Protein AF-A0A857JJD9-F1 (afdb_monomer_lite)

Sequence (211 aa):
MKMIIWVKYVCIFSVVCMSHFAHGALITRNDFSLDTSTNIITGNGLNWTRWDTLAGVSINQALTSYSEAGWRLASSDEMIGMYSHFISGIDWHSAQDENSEVSDFISVDDYQNLVAIFGVSQNAFGGISNIMFGNDLDNDGAYRSAGAYYTDSEPAAGIYSDNSRHSADFSASDFSVQLVRAINVSEPKLFLLVMCVLLFLGMSKCKSTRL

Organism: NCBI:txid197222

Secondary structure (DSSP, 8-state):
-HHHHHHHHHHHHHHHHTS----PPEEEETTEEEETTTTEEEETTEEEE-GGGSTT--HHHHHHHHGGGT-EEPPHHHHHHHHHHHSTTS-GGGG-STT--EEEE--HHHHHHHHHHH--SB-STT-EEEEEE---SSSSS-EEEEEEEE-SSSEEEEEEEEETT--TT---TTEEE-EEEE---PPP-HHHHHHHHHHHHHHHTSS----

Radius of gyration: 24.41 Å; chains: 1; bounding box: 82×40×47 Å

Foldseek 3Di:
DVVVVVVVVVVVVVVVVVPDPPPFDWDDDLQWIAGNSVQWIDGPQWIKHAFQVFFQHFLVRVCVVCVVVFKHFDALVRVLVLCCSLFPDFPSVQQNDQQGKDKDFGAPRSLCRSCVNRNALDPPQVGKHKEWGHDPPVPLQWTWIWIWHDDPPTIMIMTGHTDNQRGSRDGDSRYGYMMIGGDPDPDDPVVVVVVVVVVVVVVVVPPDDDD

pLDDT: mean 86.44, std 16.12, range [40.56, 98.69]

Structure (mmCIF, N/CA/C/O backbone):
data_AF-A0A857JJD9-F1
#
_entry.id   AF-A0A857JJD9-F1
#
loop_
_atom_site.group_PDB
_atom_site.id
_atom_site.type_symbol
_atom_site.label_atom_id
_atom_site.label_alt_id
_atom_site.label_comp_id
_atom_site.label_asym_id
_atom_site.label_entity_id
_atom_site.label_seq_id
_atom_site.pdbx_PDB_ins_code
_atom_site.Cartn_x
_atom_site.Cartn_y
_atom_site.Cartn_z
_atom_site.occupancy
_atom_site.B_iso_or_equiv
_atom_site.auth_seq_id
_atom_site.auth_comp_id
_atom_site.auth_asym_id
_atom_site.auth_atom_id
_atom_site.pdbx_PDB_model_num
ATOM 1 N N . MET A 1 1 ? -56.999 4.812 24.483 1.00 52.19 1 MET A N 1
ATOM 2 C CA . MET A 1 1 ? -55.616 5.019 24.982 1.00 52.19 1 MET A CA 1
ATOM 3 C C . MET A 1 1 ? -54.590 3.995 24.474 1.00 52.19 1 MET A C 1
ATOM 5 O O . MET A 1 1 ? -53.490 4.407 24.146 1.00 52.19 1 MET A O 1
ATOM 9 N N . LYS A 1 2 ? -54.920 2.697 24.324 1.00 53.22 2 LYS A N 1
ATOM 10 C CA . LYS A 1 2 ? -53.981 1.666 23.813 1.00 53.22 2 LYS A CA 1
ATOM 11 C C . LYS A 1 2 ? -53.538 1.854 22.346 1.00 53.22 2 LYS A C 1
ATOM 13 O O . LYS A 1 2 ? -52.411 1.522 22.013 1.00 53.22 2 LYS A O 1
ATOM 18 N N . MET A 1 3 ? -54.382 2.431 21.488 1.00 50.41 3 MET A N 1
ATOM 19 C CA . MET A 1 3 ? -54.120 2.549 20.041 1.00 50.41 3 MET A CA 1
ATOM 20 C C . MET A 1 3 ? -53.022 3.573 19.681 1.00 50.41 3 MET A C 1
ATOM 22 O O . MET A 1 3 ? -52.233 3.337 18.776 1.00 50.41 3 MET A O 1
ATOM 26 N N . ILE A 1 4 ? -52.908 4.675 20.434 1.00 54.56 4 ILE A N 1
ATOM 27 C CA . ILE A 1 4 ? -51.899 5.734 20.210 1.00 54.56 4 ILE A CA 1
ATOM 28 C C . ILE A 1 4 ? -50.477 5.241 20.528 1.00 54.56 4 ILE A C 1
ATOM 30 O O . ILE A 1 4 ? -49.507 5.656 19.898 1.00 54.56 4 ILE A O 1
ATOM 34 N N . ILE A 1 5 ? -50.358 4.318 21.483 1.00 56.00 5 ILE A N 1
ATOM 35 C CA . ILE A 1 5 ? -49.082 3.717 21.883 1.00 56.00 5 ILE A CA 1
ATOM 36 C C . ILE A 1 5 ? -48.559 2.784 20.777 1.00 56.00 5 ILE A C 1
ATOM 38 O O . ILE A 1 5 ? -47.378 2.832 20.451 1.00 56.00 5 ILE A O 1
ATOM 42 N N . TRP A 1 6 ? -49.439 2.013 20.128 1.00 54.62 6 TRP A N 1
ATOM 43 C CA . TRP A 1 6 ? -49.074 1.137 19.006 1.00 54.62 6 TRP A CA 1
ATOM 44 C C . TRP A 1 6 ? -48.580 1.910 17.777 1.00 54.62 6 TRP A C 1
ATOM 46 O O . TRP A 1 6 ? -47.582 1.524 17.177 1.00 54.62 6 TRP A O 1
ATOM 56 N N . VAL A 1 7 ? -49.212 3.041 17.447 1.00 65.81 7 VAL A N 1
ATOM 57 C CA . VAL A 1 7 ? -48.789 3.892 16.320 1.00 65.81 7 VAL A CA 1
ATOM 58 C C . VAL A 1 7 ? -47.391 4.479 16.552 1.00 65.81 7 VAL A C 1
ATOM 60 O O . VAL A 1 7 ? -46.581 4.500 15.630 1.00 65.81 7 VAL A O 1
ATOM 63 N N . LYS A 1 8 ? -47.051 4.875 17.790 1.00 57.00 8 LYS A N 1
ATOM 64 C CA . LYS A 1 8 ? -45.695 5.350 18.127 1.00 57.00 8 LYS A CA 1
ATOM 65 C C . LYS A 1 8 ? -44.624 4.280 17.904 1.00 57.00 8 LYS A C 1
ATOM 67 O O . LYS A 1 8 ? -43.585 4.592 17.329 1.00 57.00 8 LYS A O 1
ATOM 72 N N . TYR A 1 9 ? -44.868 3.036 18.319 1.00 65.06 9 TYR A N 1
ATOM 73 C CA . TYR A 1 9 ? -43.897 1.953 18.131 1.00 65.06 9 TYR A CA 1
ATOM 74 C C . TYR A 1 9 ? -43.738 1.550 16.662 1.00 65.06 9 TYR A C 1
ATOM 76 O O . TYR A 1 9 ? -42.615 1.308 16.231 1.00 65.06 9 TYR A O 1
ATOM 84 N N . VAL A 1 10 ? -44.821 1.558 15.877 1.00 69.75 10 VAL A N 1
ATOM 85 C CA . VAL A 1 10 ? -44.764 1.293 14.428 1.00 69.75 10 VAL A CA 1
ATOM 86 C C . VAL A 1 10 ? -43.978 2.383 13.692 1.00 69.75 10 VAL A C 1
ATOM 88 O O . VAL A 1 10 ? -43.143 2.060 12.852 1.00 69.75 10 VAL A O 1
ATOM 91 N N . CYS A 1 11 ? -44.165 3.661 14.040 1.00 63.78 11 CYS A N 1
ATOM 92 C CA . CYS A 1 11 ? -43.400 4.752 13.431 1.00 63.78 11 CYS A CA 1
ATOM 93 C C . CYS A 1 11 ? -41.911 4.716 13.813 1.00 63.78 11 CYS A C 1
ATOM 95 O O . CYS A 1 11 ? -41.062 4.929 12.954 1.00 63.78 11 CYS A O 1
ATOM 97 N N . ILE A 1 12 ? -41.570 4.405 15.071 1.00 63.53 12 ILE A N 1
ATOM 98 C CA . ILE A 1 12 ? -40.166 4.265 15.501 1.00 63.53 12 ILE A CA 1
ATOM 99 C C . ILE A 1 12 ? -39.504 3.069 14.800 1.00 63.53 12 ILE A C 1
ATOM 101 O O . ILE A 1 12 ? -38.389 3.196 14.305 1.00 63.53 12 ILE A O 1
ATOM 105 N N . PHE A 1 13 ? -40.205 1.936 14.688 1.00 62.62 13 PHE A N 1
ATOM 106 C CA . PHE A 1 13 ? -39.719 0.761 13.960 1.00 62.62 13 PHE A CA 1
ATOM 107 C C . PHE A 1 13 ? -39.514 1.063 12.467 1.00 62.62 13 PHE A C 1
ATOM 109 O O . PHE A 1 13 ? -38.474 0.733 11.909 1.00 62.62 13 PHE A O 1
ATOM 116 N N . SER A 1 14 ? -40.450 1.783 11.841 1.00 60.19 14 SER A N 1
ATOM 117 C CA . SER A 1 14 ? -40.344 2.234 10.448 1.00 60.19 14 SER A CA 1
ATOM 118 C C . SER A 1 14 ? -39.122 3.121 10.204 1.00 60.19 14 SER A C 1
ATOM 120 O O . SER A 1 14 ? -38.444 2.934 9.201 1.00 60.19 14 SER A O 1
ATOM 122 N N . VAL A 1 15 ? -38.822 4.073 11.093 1.00 59.81 15 VAL A N 1
ATOM 123 C CA . VAL A 1 15 ? -37.671 4.981 10.929 1.00 59.81 15 VAL A CA 1
ATOM 124 C C . VAL A 1 15 ? -36.341 4.238 11.109 1.00 59.81 15 VAL A C 1
ATOM 126 O O . VAL A 1 15 ? -35.392 4.512 10.381 1.00 59.81 15 VAL A O 1
ATOM 129 N N . VAL A 1 16 ? -36.284 3.250 12.009 1.00 59.12 16 VAL A N 1
ATOM 130 C CA . VAL A 1 16 ? -35.101 2.387 12.194 1.00 59.12 16 VAL A CA 1
ATOM 131 C C . VAL A 1 16 ? -34.894 1.432 11.008 1.00 59.12 16 VAL A C 1
ATOM 133 O O . VAL A 1 16 ? -33.760 1.090 10.695 1.00 59.12 16 VAL A O 1
ATOM 136 N N . CYS A 1 17 ? -35.956 1.028 10.303 1.00 56.31 17 CYS A N 1
ATOM 137 C CA . CYS A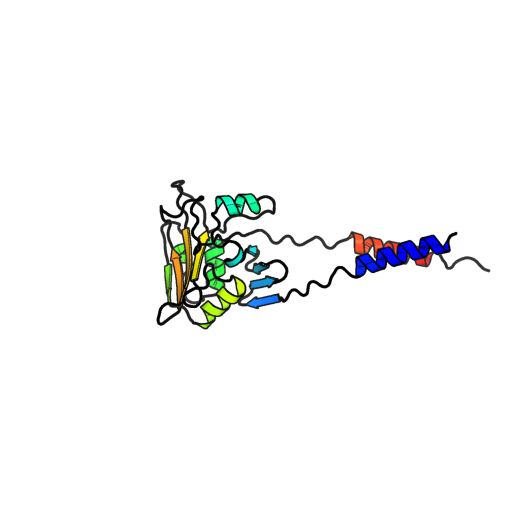 1 17 ? -35.841 0.173 9.117 1.00 56.31 17 CYS A CA 1
ATOM 138 C C . CYS A 1 17 ? -35.407 0.917 7.841 1.00 56.31 17 CYS A C 1
ATOM 140 O O . CYS A 1 17 ? -34.931 0.273 6.910 1.00 56.31 17 CYS A O 1
ATOM 142 N N . MET A 1 18 ? -35.563 2.245 7.765 1.00 53.12 18 MET A N 1
ATOM 143 C CA . MET A 1 18 ? -35.245 3.020 6.553 1.00 53.12 18 MET A CA 1
ATOM 144 C C . MET A 1 18 ? -33.805 3.559 6.499 1.00 53.12 18 MET A C 1
ATOM 146 O O . MET A 1 18 ? -33.427 4.176 5.507 1.00 53.12 18 MET A O 1
ATOM 150 N N . SER A 1 19 ? -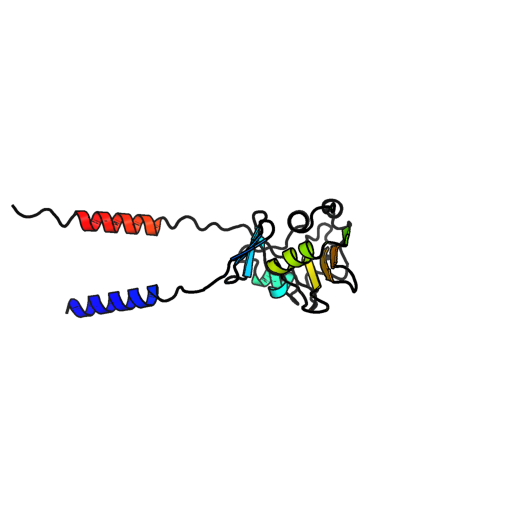32.978 3.324 7.520 1.00 50.09 19 SER A N 1
ATOM 151 C CA . SER A 1 19 ? -31.631 3.904 7.637 1.00 50.09 19 SER A CA 1
ATOM 152 C C . SER A 1 19 ? -30.494 3.083 6.999 1.00 50.09 19 SER A C 1
ATOM 154 O O . SER A 1 19 ? -29.325 3.386 7.241 1.00 50.09 19 SER A O 1
ATOM 156 N N . HIS A 1 20 ? -30.774 2.064 6.175 1.00 50.03 20 HIS A N 1
ATOM 157 C CA . HIS A 1 20 ? -29.750 1.109 5.707 1.00 50.03 20 HIS A CA 1
ATOM 158 C C . HIS A 1 20 ? -29.724 0.858 4.191 1.00 50.03 20 HIS A C 1
ATOM 160 O O . HIS A 1 20 ? -29.732 -0.286 3.750 1.00 50.03 20 HIS A O 1
ATOM 166 N N . PHE A 1 21 ? -29.613 1.912 3.380 1.00 48.75 21 PHE A N 1
ATOM 167 C CA . PHE A 1 21 ? -29.220 1.762 1.971 1.00 48.75 21 PHE A CA 1
ATOM 168 C C . PHE A 1 21 ? -27.918 2.514 1.670 1.00 48.75 21 PHE A C 1
ATOM 170 O O . PHE A 1 21 ? -27.875 3.402 0.820 1.00 48.75 21 PHE A O 1
ATOM 177 N N . ALA A 1 22 ? -26.839 2.153 2.369 1.00 56.91 22 ALA A N 1
ATOM 178 C CA . ALA A 1 22 ? -25.498 2.411 1.855 1.00 56.91 22 ALA A CA 1
ATOM 179 C C . ALA A 1 22 ? -25.250 1.412 0.715 1.00 56.91 22 ALA A C 1
ATOM 181 O O . ALA A 1 22 ? -25.101 0.215 0.954 1.00 56.91 22 ALA A O 1
ATOM 182 N N . HIS A 1 23 ? -25.275 1.886 -0.530 1.00 60.88 23 HIS A N 1
ATOM 183 C CA . HIS A 1 23 ? -24.930 1.069 -1.692 1.00 60.88 23 HIS A CA 1
ATOM 184 C C . HIS A 1 23 ? -23.402 1.034 -1.818 1.00 60.88 23 HIS A C 1
ATOM 186 O O . HIS A 1 23 ? -22.817 1.799 -2.580 1.00 60.88 23 HIS A O 1
ATOM 192 N N . GLY A 1 24 ? -22.752 0.192 -1.014 1.00 65.88 24 GLY A N 1
ATOM 193 C CA . GLY A 1 24 ? -21.352 -0.170 -1.222 1.00 65.88 24 GLY A CA 1
ATOM 194 C C . GLY A 1 24 ? -21.247 -1.141 -2.392 1.00 65.88 24 GLY A C 1
ATOM 195 O O . GLY A 1 24 ? -21.957 -2.147 -2.421 1.00 65.88 24 GLY A O 1
ATOM 196 N N . ALA A 1 25 ? -20.392 -0.838 -3.365 1.00 85.00 25 ALA A N 1
ATOM 197 C CA . ALA A 1 25 ? -19.982 -1.815 -4.356 1.00 85.00 25 ALA A CA 1
ATOM 198 C C . ALA A 1 25 ? -18.806 -2.610 -3.784 1.00 85.00 25 ALA A C 1
ATOM 200 O O . ALA A 1 25 ? -17.943 -2.066 -3.096 1.00 85.00 25 ALA A O 1
ATOM 201 N N . LEU A 1 26 ? -18.782 -3.904 -4.081 1.00 92.56 26 LEU A N 1
ATOM 202 C CA . LEU A 1 26 ? -17.640 -4.752 -3.791 1.00 92.56 26 LEU A CA 1
ATOM 203 C C . LEU A 1 26 ? -16.795 -4.849 -5.065 1.00 92.56 26 LEU A C 1
ATOM 205 O O . LEU A 1 26 ? -17.290 -5.313 -6.094 1.00 92.56 26 LEU A O 1
ATOM 209 N N . ILE A 1 27 ? -15.548 -4.386 -5.016 1.00 94.50 27 ILE A N 1
ATOM 210 C CA . ILE A 1 27 ? -14.595 -4.527 -6.126 1.00 94.50 27 ILE A CA 1
ATOM 211 C C . ILE A 1 27 ? -13.628 -5.645 -5.761 1.00 94.50 27 ILE A C 1
ATOM 213 O O . ILE A 1 27 ? -12.933 -5.535 -4.759 1.00 94.50 27 ILE A O 1
ATOM 217 N N . THR A 1 28 ? -13.562 -6.702 -6.570 1.00 96.31 28 THR A N 1
ATOM 218 C CA . THR A 1 28 ? -12.711 -7.871 -6.296 1.00 96.31 28 THR A CA 1
ATOM 219 C C . THR A 1 28 ? -11.674 -8.072 -7.399 1.00 96.31 28 THR A C 1
ATOM 221 O O . THR A 1 28 ? -12.029 -8.071 -8.582 1.00 96.31 28 THR A O 1
ATOM 224 N N . ARG A 1 29 ? -10.405 -8.257 -7.019 1.00 96.19 29 ARG A N 1
ATOM 225 C CA . ARG A 1 29 ? -9.266 -8.600 -7.890 1.00 96.19 29 ARG A CA 1
ATOM 226 C C . ARG A 1 29 ? -8.274 -9.450 -7.099 1.00 96.19 29 ARG A C 1
ATOM 228 O O . ARG A 1 29 ? -7.991 -9.115 -5.957 1.00 96.19 29 ARG A O 1
ATOM 235 N N . ASN A 1 30 ? -7.755 -10.514 -7.708 1.00 94.56 30 ASN A N 1
ATOM 236 C CA . ASN A 1 30 ? -6.640 -11.317 -7.185 1.00 94.56 30 ASN A CA 1
ATOM 237 C C . ASN A 1 30 ? -6.797 -11.736 -5.703 1.00 94.56 30 ASN A C 1
ATOM 239 O O . ASN A 1 30 ? -5.852 -11.648 -4.929 1.00 94.56 30 ASN A O 1
ATOM 243 N N . ASP A 1 31 ? -8.003 -12.165 -5.310 1.00 94.12 31 ASP A N 1
ATOM 244 C CA . ASP A 1 31 ? -8.394 -12.547 -3.934 1.00 94.12 31 ASP A CA 1
ATOM 245 C C . ASP A 1 31 ? -8.428 -11.413 -2.894 1.00 94.12 31 ASP A C 1
ATOM 247 O O . ASP A 1 31 ? -8.645 -11.647 -1.702 1.00 94.12 31 ASP A O 1
ATOM 251 N N . PHE A 1 32 ? -8.304 -10.169 -3.347 1.00 97.81 32 PHE A N 1
ATOM 252 C CA . PHE A 1 32 ? -8.579 -8.977 -2.562 1.00 97.81 32 PHE A CA 1
ATOM 253 C C . PHE A 1 32 ? -9.920 -8.377 -2.958 1.00 97.81 32 PHE A C 1
ATOM 255 O O . PHE A 1 32 ? -10.338 -8.397 -4.118 1.00 97.81 32 PHE A O 1
ATOM 262 N N . SER A 1 33 ? -10.596 -7.810 -1.969 1.00 97.44 33 SER A N 1
ATOM 263 C CA . SER A 1 33 ? -11.920 -7.243 -2.121 1.00 97.44 33 SER A CA 1
ATOM 264 C C . SER A 1 33 ? -12.023 -5.912 -1.397 1.00 97.44 33 SER A C 1
ATOM 266 O O . SER A 1 33 ? -11.922 -5.859 -0.176 1.00 97.44 33 SER A O 1
ATOM 268 N N . LEU A 1 34 ? -12.268 -4.844 -2.142 1.00 97.50 34 LEU A N 1
ATOM 269 C CA . LEU A 1 34 ? -12.543 -3.518 -1.615 1.00 97.50 34 LEU A CA 1
ATOM 270 C C . LEU A 1 34 ? -14.046 -3.340 -1.382 1.00 97.50 34 LEU A C 1
ATOM 272 O O . LEU A 1 34 ? -14.844 -3.465 -2.312 1.00 97.50 34 LEU A O 1
ATOM 276 N N . ASP A 1 35 ? -14.411 -2.971 -0.159 1.00 96.06 35 ASP A N 1
ATOM 277 C CA . ASP A 1 35 ? -15.721 -2.417 0.165 1.00 96.06 35 ASP A CA 1
ATOM 278 C C . ASP A 1 35 ? -15.689 -0.890 0.000 1.00 96.06 35 ASP A C 1
ATOM 280 O O . ASP A 1 35 ? -15.107 -0.167 0.814 1.00 96.06 35 ASP A O 1
ATOM 284 N N . THR A 1 36 ? -16.338 -0.375 -1.049 1.00 93.81 36 THR A N 1
ATOM 285 C CA . THR A 1 36 ? -16.336 1.067 -1.347 1.00 93.81 36 THR A CA 1
ATOM 286 C C . THR A 1 36 ? -17.149 1.901 -0.356 1.00 93.81 36 THR A C 1
ATOM 288 O O . THR A 1 36 ? -17.107 3.126 -0.425 1.00 93.81 36 THR A O 1
ATOM 291 N N . SER A 1 37 ? -17.923 1.281 0.542 1.00 91.31 37 SER A N 1
ATOM 292 C CA . SER A 1 37 ? -18.640 2.007 1.595 1.00 91.31 37 SER A CA 1
ATOM 293 C C . SER A 1 37 ? -17.759 2.304 2.807 1.00 91.31 37 SER A C 1
ATOM 295 O O . SER A 1 37 ? -17.964 3.316 3.477 1.00 91.31 37 SER A O 1
ATOM 297 N N . THR A 1 38 ? -16.766 1.452 3.071 1.00 92.62 38 THR A N 1
ATOM 298 C CA . THR A 1 38 ? -15.861 1.575 4.222 1.00 92.62 38 THR A CA 1
ATOM 299 C C . THR A 1 38 ? -14.432 1.948 3.833 1.00 92.62 38 THR A C 1
ATOM 301 O O . THR A 1 38 ? -13.665 2.351 4.703 1.00 92.62 38 THR A O 1
ATOM 304 N N . ASN A 1 39 ? -14.074 1.843 2.548 1.00 95.31 39 ASN A N 1
ATOM 305 C CA . ASN A 1 39 ? -12.701 1.942 2.041 1.00 95.31 39 ASN A CA 1
ATOM 306 C C . ASN A 1 39 ? -11.740 0.927 2.677 1.00 95.31 39 ASN A C 1
ATOM 308 O O . ASN A 1 39 ? -10.533 1.160 2.747 1.00 95.31 39 ASN A O 1
ATOM 312 N N . ILE A 1 40 ? -12.279 -0.206 3.132 1.00 96.56 40 ILE A N 1
ATOM 313 C CA . ILE A 1 40 ? -11.501 -1.305 3.690 1.00 96.56 40 ILE A CA 1
ATOM 314 C C . ILE A 1 40 ? -11.352 -2.377 2.623 1.00 96.56 40 ILE A C 1
ATOM 316 O O . ILE A 1 40 ? -12.326 -2.815 2.008 1.00 96.56 40 ILE A O 1
ATOM 320 N N . ILE A 1 41 ? -10.115 -2.812 2.430 1.00 98.25 41 ILE A N 1
ATOM 321 C CA . ILE A 1 41 ? -9.787 -3.931 1.559 1.00 98.25 41 ILE A CA 1
ATOM 322 C C . ILE A 1 41 ? -9.658 -5.173 2.436 1.00 98.25 41 ILE A C 1
ATOM 324 O O . ILE A 1 41 ? -8.960 -5.144 3.442 1.00 98.25 41 ILE A O 1
ATOM 328 N N . THR A 1 42 ? -10.308 -6.269 2.071 1.00 97.88 42 THR A N 1
ATOM 329 C CA . THR A 1 42 ? -10.126 -7.585 2.693 1.00 97.88 42 THR A CA 1
ATOM 330 C C . THR A 1 42 ? -9.364 -8.481 1.727 1.00 97.88 42 THR A C 1
ATOM 332 O O . THR A 1 42 ? -9.795 -8.644 0.589 1.00 97.88 42 THR A O 1
ATOM 335 N N . GLY A 1 43 ? -8.256 -9.074 2.161 1.00 97.00 43 GLY A N 1
ATOM 336 C CA . GLY A 1 43 ? -7.460 -9.986 1.339 1.00 97.00 43 GLY A CA 1
ATOM 337 C C . GLY A 1 43 ? -6.231 -10.483 2.089 1.00 97.00 43 GLY A C 1
ATOM 338 O O . GLY A 1 43 ? -5.821 -9.874 3.079 1.00 97.00 43 GLY A O 1
ATOM 339 N N . ASN A 1 44 ? -5.682 -11.623 1.665 1.00 96.00 44 ASN A N 1
ATOM 340 C CA . ASN A 1 44 ? -4.524 -12.260 2.305 1.00 96.00 44 ASN A CA 1
ATOM 341 C C . ASN A 1 44 ? -4.660 -12.388 3.847 1.00 96.00 44 ASN A C 1
ATOM 343 O O . ASN A 1 44 ? -3.740 -12.105 4.607 1.00 96.00 44 ASN A O 1
ATOM 347 N N . GLY A 1 45 ? -5.864 -12.732 4.325 1.00 96.12 45 GLY A N 1
ATOM 348 C CA . GLY A 1 45 ? -6.158 -12.919 5.755 1.00 96.12 45 GLY A CA 1
ATOM 349 C C . GLY A 1 45 ? -6.272 -11.642 6.603 1.00 96.12 45 GLY A C 1
ATOM 350 O O . GLY A 1 45 ? -6.483 -11.744 7.813 1.00 96.12 45 GLY A O 1
ATOM 351 N N . LEU A 1 46 ? -6.178 -10.452 6.002 1.00 98.19 46 LEU A N 1
ATOM 352 C CA . LEU A 1 46 ? -6.150 -9.165 6.705 1.00 98.19 46 LEU A CA 1
ATOM 353 C C . LEU A 1 46 ? -7.148 -8.160 6.122 1.00 98.19 46 LEU A C 1
ATOM 355 O O . LEU A 1 46 ? -7.631 -8.293 4.995 1.00 98.19 46 LEU A O 1
ATOM 359 N N . ASN A 1 47 ? -7.434 -7.127 6.913 1.00 98.38 47 ASN A N 1
ATOM 360 C CA . ASN A 1 47 ? -7.999 -5.875 6.428 1.00 98.38 47 ASN A CA 1
ATOM 361 C C . ASN A 1 47 ? -6.873 -4.875 6.165 1.00 98.38 47 ASN A C 1
ATOM 363 O O . ASN A 1 47 ? -5.983 -4.745 7.002 1.00 98.38 47 ASN A O 1
ATOM 367 N N . TRP A 1 48 ? -6.970 -4.124 5.073 1.00 98.62 48 TRP A N 1
ATOM 368 C CA . TRP A 1 48 ? -5.979 -3.152 4.623 1.00 98.62 48 TRP A CA 1
ATOM 369 C C . TRP A 1 48 ? -6.625 -1.785 4.410 1.00 98.62 48 TRP A C 1
ATOM 371 O O . TRP A 1 48 ? -7.789 -1.694 4.001 1.00 98.62 48 TRP A O 1
ATOM 381 N N . THR A 1 49 ? -5.870 -0.723 4.679 1.00 98.31 49 THR A N 1
ATOM 382 C CA . THR A 1 49 ? -6.234 0.635 4.260 1.00 98.31 49 THR A CA 1
ATOM 383 C C . THR A 1 49 ? -5.929 0.841 2.783 1.00 98.31 49 THR A C 1
ATOM 385 O O . THR A 1 49 ? -4.961 0.288 2.257 1.00 98.31 49 THR A O 1
ATOM 388 N N . ARG A 1 50 ? -6.729 1.683 2.127 1.00 97.25 50 ARG A N 1
ATOM 389 C CA . ARG A 1 50 ? -6.443 2.201 0.786 1.00 97.25 50 ARG A CA 1
ATOM 390 C C . ARG A 1 50 ? -5.361 3.284 0.817 1.00 97.25 50 ARG A C 1
ATOM 392 O O . ARG A 1 50 ? -5.375 4.142 1.701 1.00 97.25 50 ARG A O 1
ATOM 399 N N . TRP A 1 51 ? -4.484 3.311 -0.180 1.00 97.56 51 TRP A N 1
ATOM 400 C CA . TRP A 1 51 ? -3.364 4.251 -0.265 1.00 97.56 51 TRP A CA 1
ATOM 401 C C . TRP A 1 51 ? -3.809 5.698 -0.470 1.00 97.56 51 TRP A C 1
ATOM 403 O O . TRP A 1 51 ? -3.239 6.602 0.137 1.00 97.56 51 TRP A O 1
ATOM 413 N N . ASP A 1 52 ? -4.875 5.936 -1.232 1.00 95.81 52 ASP A N 1
ATOM 414 C CA . ASP A 1 52 ? -5.421 7.282 -1.437 1.00 95.81 52 ASP A CA 1
ATOM 415 C C . ASP A 1 52 ? -6.051 7.877 -0.166 1.00 95.81 52 ASP A C 1
ATOM 417 O O . ASP A 1 52 ? -6.156 9.094 -0.042 1.00 95.81 52 ASP A O 1
ATOM 421 N N . THR A 1 53 ? -6.431 7.046 0.811 1.00 96.00 53 THR A N 1
ATOM 422 C CA . THR A 1 53 ? -7.061 7.523 2.059 1.00 96.00 53 THR A CA 1
ATOM 423 C C . THR A 1 53 ? -6.069 8.037 3.101 1.00 96.00 53 THR A C 1
ATOM 425 O O . THR A 1 53 ? -6.466 8.777 4.000 1.00 96.00 53 THR A O 1
ATOM 428 N N . LEU A 1 54 ? -4.792 7.663 2.978 1.00 96.94 54 LEU A N 1
ATOM 429 C CA . LEU A 1 54 ? -3.705 8.058 3.882 1.00 96.94 54 LEU A CA 1
ATOM 430 C C . LEU A 1 54 ? -2.587 8.830 3.161 1.00 96.94 54 LEU A C 1
ATOM 432 O O . LEU A 1 54 ? -1.501 9.002 3.709 1.00 96.94 54 LEU A O 1
ATOM 436 N N . ALA A 1 55 ? -2.843 9.310 1.942 1.00 97.06 55 ALA A N 1
ATOM 437 C CA . ALA A 1 55 ? -1.894 10.143 1.215 1.00 97.06 55 ALA A CA 1
ATOM 438 C C . ALA A 1 55 ? -1.571 11.430 2.001 1.00 97.06 55 ALA A C 1
ATOM 440 O O . ALA A 1 55 ? -2.471 12.115 2.491 1.00 97.06 55 ALA A O 1
ATOM 441 N N . GLY A 1 56 ? -0.286 11.768 2.125 1.00 97.25 56 GLY A N 1
ATOM 442 C CA . GLY A 1 56 ? 0.182 12.932 2.879 1.00 97.25 56 GLY A CA 1
ATOM 443 C C . GLY A 1 56 ? 0.242 12.756 4.397 1.00 97.25 56 GLY A C 1
ATOM 444 O O . GLY A 1 56 ? 0.571 13.718 5.087 1.00 97.25 56 GLY A O 1
ATOM 445 N N . VAL A 1 57 ? -0.069 11.570 4.926 1.00 97.75 57 VAL A N 1
ATOM 446 C CA . VAL A 1 57 ? -0.089 11.289 6.370 1.00 97.75 57 VAL A CA 1
ATOM 447 C C . VAL A 1 57 ? 1.193 10.558 6.773 1.00 97.75 57 VAL A C 1
ATOM 449 O O . VAL A 1 57 ? 1.626 9.652 6.068 1.00 97.75 57 VAL A O 1
ATOM 452 N N . SER A 1 58 ? 1.798 10.927 7.907 1.00 98.31 58 SER A N 1
ATOM 453 C CA . SER A 1 58 ? 2.947 10.189 8.457 1.00 98.31 58 SER A CA 1
ATOM 454 C C . SER A 1 58 ? 2.530 8.900 9.172 1.00 98.31 58 SER A C 1
ATOM 456 O O . SER A 1 58 ? 1.370 8.736 9.562 1.00 98.31 58 SER A O 1
ATOM 458 N N . ILE A 1 59 ? 3.482 7.995 9.424 1.00 98.44 59 ILE A N 1
ATOM 459 C CA . ILE A 1 59 ? 3.235 6.765 10.196 1.00 98.44 59 ILE A CA 1
ATOM 460 C C . ILE A 1 59 ? 2.643 7.107 11.571 1.00 98.44 59 ILE A C 1
ATOM 462 O O . ILE A 1 59 ? 1.604 6.562 11.948 1.00 98.44 59 ILE A O 1
ATOM 466 N N . ASN A 1 60 ? 3.241 8.056 12.298 1.00 98.25 60 ASN A N 1
ATOM 467 C CA . ASN A 1 60 ? 2.770 8.452 13.627 1.00 98.25 60 ASN A CA 1
ATOM 468 C C . ASN A 1 60 ? 1.354 9.045 13.604 1.00 98.25 60 ASN A C 1
ATOM 470 O O . ASN A 1 60 ? 0.534 8.730 14.471 1.00 98.25 60 ASN A O 1
ATOM 474 N N . GLN A 1 61 ? 1.025 9.866 12.605 1.00 98.38 61 GLN A N 1
ATOM 475 C CA . GLN A 1 61 ? -0.322 10.429 12.453 1.00 98.38 61 GLN A CA 1
ATOM 476 C C . GLN A 1 61 ? -1.359 9.344 12.134 1.00 98.38 61 GLN A C 1
ATOM 478 O O . GLN A 1 61 ? -2.455 9.333 12.710 1.00 98.38 61 GLN A O 1
ATOM 483 N N . ALA A 1 62 ? -1.006 8.407 11.250 1.00 98.12 62 ALA A N 1
ATOM 484 C CA . ALA A 1 62 ? -1.862 7.289 10.886 1.00 98.12 62 ALA A CA 1
ATOM 485 C C . ALA A 1 62 ? -2.110 6.380 12.103 1.00 98.12 62 ALA A C 1
ATOM 487 O O . ALA A 1 62 ? -3.257 6.114 12.462 1.00 98.12 62 ALA A O 1
ATOM 488 N N . LEU A 1 63 ? -1.060 5.978 12.820 1.00 98.12 63 LEU A N 1
ATOM 489 C CA . LEU A 1 63 ? -1.190 5.134 14.008 1.00 98.12 63 LEU A CA 1
ATOM 490 C C . LEU A 1 63 ? -1.929 5.836 15.152 1.00 98.12 63 LEU A C 1
ATOM 492 O O . LEU A 1 63 ? -2.734 5.194 15.823 1.00 98.12 63 LEU A O 1
ATOM 496 N N . THR A 1 64 ? -1.760 7.149 15.328 1.00 98.19 64 THR A N 1
ATOM 497 C CA . THR A 1 64 ? -2.552 7.925 16.301 1.00 98.19 64 THR A CA 1
ATOM 498 C C . THR A 1 64 ? -4.054 7.816 16.026 1.00 98.19 64 THR A C 1
ATOM 500 O O . THR A 1 64 ? -4.848 7.729 16.957 1.00 98.19 64 THR A O 1
ATOM 503 N N . SER A 1 65 ? -4.455 7.782 14.753 1.00 97.25 65 SER A N 1
ATOM 504 C CA . SER A 1 65 ? -5.872 7.773 14.367 1.00 97.25 65 SER A CA 1
ATOM 505 C C . SER A 1 65 ? -6.486 6.370 14.323 1.00 97.25 65 SER A C 1
ATOM 507 O O . SER A 1 65 ? -7.692 6.219 14.512 1.00 97.25 65 SER A O 1
ATOM 509 N N . TYR A 1 66 ? -5.679 5.342 14.048 1.00 97.31 66 TYR A N 1
ATOM 510 C CA . TYR A 1 66 ? -6.184 4.010 13.708 1.00 97.31 66 TYR A CA 1
ATOM 511 C C . TYR A 1 66 ? -5.787 2.906 14.705 1.00 97.31 66 TYR A C 1
ATOM 513 O O . TYR A 1 66 ? -6.450 1.865 14.739 1.00 97.31 66 TYR A O 1
ATOM 521 N N . SER A 1 67 ? -4.764 3.099 15.545 1.00 96.94 67 SER A N 1
ATOM 522 C CA . SER A 1 67 ? -4.255 2.030 16.426 1.00 96.94 67 SER A CA 1
ATOM 523 C C . SER A 1 67 ? -5.273 1.533 17.454 1.00 96.94 67 SER A C 1
ATOM 525 O O . SER A 1 67 ? -5.369 0.326 17.679 1.00 96.94 67 SER A O 1
ATOM 527 N N . GLU A 1 68 ? -6.119 2.414 18.000 1.00 96.19 68 GLU A N 1
ATOM 528 C CA . GLU A 1 68 ? -7.201 2.026 18.921 1.00 96.19 68 GLU A CA 1
ATOM 529 C C . GLU A 1 68 ? -8.208 1.057 18.278 1.00 96.19 68 GLU A C 1
ATOM 531 O O . GLU A 1 68 ? -8.810 0.226 18.957 1.00 96.19 68 GLU A O 1
ATOM 536 N N . ALA A 1 69 ? -8.363 1.116 16.951 1.00 94.88 69 ALA A N 1
ATOM 537 C CA . ALA A 1 69 ? -9.214 0.216 16.175 1.00 94.88 69 ALA A CA 1
ATOM 538 C C . ALA A 1 69 ? -8.479 -1.054 15.689 1.00 94.88 69 ALA A C 1
ATOM 540 O O . ALA A 1 69 ? -8.990 -1.770 14.815 1.00 94.88 69 ALA A O 1
ATOM 541 N N . GLY A 1 70 ? -7.297 -1.329 16.252 1.00 96.62 70 GLY A N 1
ATOM 542 C CA . GLY A 1 70 ? -6.485 -2.521 16.008 1.00 96.62 70 GLY A CA 1
ATOM 543 C C . GLY A 1 70 ? -5.609 -2.454 14.759 1.00 96.62 70 GLY A C 1
ATOM 544 O O . GLY A 1 70 ? -5.086 -3.485 14.342 1.00 96.62 70 GLY A O 1
ATOM 545 N N . TRP A 1 71 ? -5.477 -1.281 14.138 1.00 98.06 71 TRP A N 1
ATOM 546 C CA . TRP A 1 71 ? -4.596 -1.103 12.990 1.00 98.06 71 TRP A CA 1
ATOM 547 C C . TRP A 1 71 ? -3.142 -0.953 13.417 1.00 98.06 71 TRP A C 1
ATOM 549 O O . TRP A 1 71 ? -2.826 -0.313 14.418 1.00 98.06 71 TRP A O 1
ATOM 559 N N . ARG A 1 72 ? -2.252 -1.509 12.608 1.00 97.94 72 ARG A N 1
ATOM 560 C CA . ARG A 1 72 ? -0.806 -1.363 12.736 1.00 97.94 72 ARG A CA 1
ATOM 561 C C . ARG A 1 72 ? -0.178 -1.205 11.364 1.00 97.94 72 ARG A C 1
ATOM 563 O O . ARG A 1 72 ? -0.829 -1.471 10.357 1.00 97.94 72 ARG A O 1
ATOM 570 N N . LEU A 1 73 ? 1.086 -0.809 11.341 1.00 98.00 73 LEU A N 1
ATOM 571 C CA . LEU A 1 73 ? 1.879 -0.798 10.121 1.00 98.00 73 LEU A CA 1
ATOM 572 C C . LEU A 1 73 ? 1.968 -2.224 9.543 1.00 98.00 73 LEU A C 1
ATOM 574 O O . LEU A 1 73 ? 2.025 -3.211 10.292 1.00 98.00 73 LEU A O 1
ATOM 578 N N . ALA A 1 74 ? 1.901 -2.337 8.218 1.00 98.44 74 ALA A N 1
ATOM 579 C CA . ALA A 1 74 ? 2.116 -3.606 7.532 1.00 98.44 74 ALA A CA 1
ATOM 580 C C . ALA A 1 74 ? 3.586 -4.015 7.621 1.00 98.44 74 ALA A C 1
ATOM 582 O O . ALA A 1 74 ? 4.474 -3.196 7.413 1.00 98.44 74 ALA A O 1
ATOM 583 N N . SER A 1 75 ? 3.834 -5.285 7.909 1.00 97.12 75 SER A N 1
ATOM 584 C CA . SER A 1 75 ? 5.174 -5.875 7.908 1.00 97.12 75 SER A CA 1
ATOM 585 C C . SER A 1 75 ? 5.673 -6.170 6.488 1.00 97.12 75 SER A C 1
ATOM 587 O O . SER A 1 75 ? 4.894 -6.169 5.529 1.00 97.12 75 SER A O 1
ATOM 589 N N . SER A 1 76 ? 6.969 -6.479 6.361 1.00 96.44 76 SER A N 1
ATOM 590 C CA . SER A 1 76 ? 7.577 -6.933 5.101 1.00 96.44 76 SER A CA 1
ATOM 591 C C . SER A 1 76 ? 6.862 -8.149 4.518 1.00 96.44 76 SER A C 1
ATOM 593 O O . SER A 1 76 ? 6.477 -8.119 3.354 1.00 96.44 76 SER A O 1
ATOM 595 N N . ASP A 1 77 ? 6.600 -9.175 5.331 1.00 96.94 77 ASP A N 1
ATOM 596 C CA . ASP A 1 77 ? 5.944 -10.409 4.878 1.00 96.94 77 ASP A CA 1
ATOM 597 C C . ASP A 1 77 ? 4.536 -10.155 4.333 1.00 96.94 77 ASP A C 1
ATOM 599 O O . ASP A 1 77 ? 4.109 -10.761 3.351 1.00 96.94 77 ASP A O 1
ATOM 603 N N . GLU A 1 78 ? 3.807 -9.226 4.947 1.00 98.12 78 GLU A N 1
ATOM 604 C CA . GLU A 1 78 ? 2.460 -8.870 4.514 1.00 98.12 78 GLU A CA 1
ATOM 605 C C . GLU A 1 78 ? 2.491 -8.137 3.172 1.00 98.12 78 GLU A C 1
ATOM 607 O O . GLU A 1 78 ? 1.737 -8.499 2.265 1.00 98.12 78 GLU A O 1
ATOM 612 N N . MET A 1 79 ? 3.383 -7.154 3.015 1.00 98.12 79 MET A N 1
ATOM 613 C CA . MET A 1 79 ? 3.553 -6.442 1.745 1.00 98.12 79 MET A CA 1
ATOM 614 C C . MET A 1 79 ? 4.031 -7.370 0.627 1.00 98.12 79 MET A C 1
ATOM 616 O O . MET A 1 79 ? 3.472 -7.324 -0.466 1.00 98.12 79 MET A O 1
ATOM 620 N N . ILE A 1 80 ? 4.986 -8.260 0.911 1.00 97.50 80 ILE A N 1
ATOM 621 C CA . ILE A 1 80 ? 5.472 -9.286 -0.025 1.00 97.50 80 ILE A CA 1
ATOM 622 C C . ILE A 1 80 ? 4.343 -10.225 -0.436 1.00 97.50 80 ILE A C 1
ATOM 624 O O . ILE A 1 80 ? 4.169 -10.500 -1.626 1.00 97.50 80 ILE A O 1
ATOM 628 N N . GLY A 1 81 ? 3.546 -10.691 0.528 1.00 97.38 81 GLY A N 1
ATOM 629 C CA . GLY A 1 81 ? 2.377 -11.518 0.257 1.00 97.38 81 GLY A CA 1
ATOM 630 C C . GLY A 1 81 ? 1.397 -10.803 -0.670 1.00 97.38 81 GLY A C 1
ATOM 631 O O . GLY A 1 81 ? 1.007 -11.354 -1.694 1.00 97.38 81 GLY A O 1
ATOM 632 N N . MET A 1 82 ? 1.059 -9.547 -0.370 1.00 97.88 82 MET A N 1
ATOM 633 C CA . MET A 1 82 ? 0.162 -8.744 -1.204 1.00 97.88 82 MET A CA 1
ATOM 634 C C . MET A 1 82 ? 0.717 -8.528 -2.622 1.00 97.88 82 MET A C 1
ATOM 636 O O . MET A 1 82 ? 0.005 -8.801 -3.588 1.00 97.88 82 MET A O 1
ATOM 640 N N . TYR A 1 83 ? 1.988 -8.144 -2.771 1.00 98.00 83 TYR A N 1
ATOM 641 C CA . TYR A 1 83 ? 2.626 -7.981 -4.084 1.00 98.00 83 TYR A CA 1
ATOM 642 C C . TYR A 1 83 ? 2.627 -9.292 -4.880 1.00 98.00 83 TYR A C 1
ATOM 644 O O . TYR A 1 83 ? 2.307 -9.286 -6.064 1.00 98.00 83 TYR A O 1
ATOM 652 N N . SER A 1 84 ? 2.872 -10.430 -4.226 1.00 97.06 84 SER A N 1
ATOM 653 C CA . SER A 1 84 ? 2.865 -11.754 -4.868 1.00 97.06 84 SER A CA 1
ATOM 654 C C . SER A 1 84 ? 1.489 -12.166 -5.414 1.00 97.06 84 SER A C 1
ATOM 656 O O . SER A 1 84 ? 1.421 -12.957 -6.354 1.00 97.06 84 SER A O 1
ATOM 658 N N . HIS A 1 85 ? 0.393 -11.636 -4.858 1.00 96.81 85 HIS A N 1
ATOM 659 C CA . HIS A 1 85 ? -0.962 -11.863 -5.375 1.00 96.81 85 HIS A CA 1
ATOM 660 C C . HIS A 1 85 ? -1.270 -11.023 -6.622 1.00 96.81 85 HIS A C 1
ATOM 662 O O . HIS A 1 85 ? -1.978 -11.493 -7.514 1.00 96.81 85 HIS A O 1
ATOM 668 N N . PHE A 1 86 ? -0.778 -9.783 -6.691 1.00 97.19 86 PHE A N 1
ATOM 669 C CA . PHE A 1 86 ? -1.062 -8.871 -7.808 1.00 97.19 86 PHE A CA 1
ATOM 670 C C . PHE A 1 86 ? -0.061 -8.968 -8.950 1.00 97.19 86 PHE A C 1
ATOM 672 O O . PHE A 1 86 ? -0.449 -8.791 -10.096 1.00 97.19 86 PHE A O 1
ATOM 679 N N . ILE A 1 87 ? 1.204 -9.233 -8.637 1.00 96.06 87 ILE A N 1
ATOM 680 C CA . ILE A 1 87 ? 2.314 -9.183 -9.579 1.00 96.06 87 ILE A CA 1
ATOM 681 C C . ILE A 1 87 ? 3.084 -10.497 -9.465 1.00 96.06 87 ILE A C 1
ATOM 683 O O . ILE A 1 87 ? 4.070 -10.630 -8.733 1.00 96.06 87 ILE A O 1
ATOM 687 N N . SER A 1 88 ? 2.589 -11.503 -10.178 1.00 90.62 88 SER A N 1
ATOM 688 C CA . SER A 1 88 ? 3.223 -12.816 -10.229 1.00 90.62 88 SER A CA 1
ATOM 689 C C . SER A 1 88 ? 4.448 -12.803 -11.146 1.00 90.62 88 SER A C 1
ATOM 691 O O . SER A 1 88 ? 4.419 -12.178 -12.201 1.00 90.62 88 SER A O 1
ATOM 693 N N . GLY A 1 89 ? 5.494 -13.551 -10.791 1.00 92.56 89 GLY A N 1
ATOM 694 C CA . GLY A 1 89 ? 6.686 -13.730 -11.635 1.00 92.56 89 GLY A CA 1
ATOM 695 C C . GLY A 1 89 ? 7.931 -12.981 -11.160 1.00 92.56 89 GLY A C 1
ATOM 696 O O . GLY A 1 89 ? 9.016 -13.261 -11.662 1.00 92.56 89 GLY A O 1
ATOM 697 N N . ILE A 1 90 ? 7.795 -12.113 -10.157 1.00 96.38 90 ILE A N 1
ATOM 698 C CA . ILE A 1 90 ? 8.910 -11.461 -9.463 1.00 96.38 90 ILE A CA 1
ATOM 699 C C . ILE A 1 90 ? 9.124 -12.153 -8.114 1.00 96.38 90 ILE A C 1
ATOM 701 O O . ILE A 1 90 ? 8.165 -12.467 -7.404 1.00 96.38 90 ILE A O 1
ATOM 705 N N . ASP A 1 91 ? 10.385 -12.395 -7.751 1.00 96.94 91 ASP A N 1
ATOM 706 C CA . ASP A 1 91 ? 10.741 -12.936 -6.438 1.00 96.94 91 ASP A CA 1
ATOM 707 C C . ASP A 1 91 ? 10.750 -11.829 -5.376 1.00 96.94 91 ASP A C 1
ATOM 709 O O . ASP A 1 91 ? 11.797 -11.323 -4.970 1.00 96.94 91 ASP A O 1
ATOM 713 N N . TRP A 1 92 ? 9.559 -11.452 -4.911 1.00 97.25 92 TRP A N 1
ATOM 714 C CA . TRP A 1 92 ? 9.392 -10.438 -3.868 1.00 97.25 92 TRP A CA 1
ATOM 715 C C . TRP A 1 92 ? 10.041 -10.828 -2.532 1.00 97.25 92 TRP A C 1
ATOM 717 O O . TRP A 1 92 ? 10.379 -9.950 -1.742 1.00 97.25 92 TRP A O 1
ATOM 727 N N . HIS A 1 93 ? 10.262 -12.125 -2.279 1.00 96.62 93 HIS A N 1
ATOM 728 C CA . HIS A 1 93 ? 10.906 -12.586 -1.045 1.00 96.62 93 HIS A CA 1
ATOM 729 C C . HIS A 1 93 ? 12.388 -12.202 -0.984 1.00 96.62 93 HIS A C 1
ATOM 731 O O . HIS A 1 93 ? 12.939 -12.096 0.110 1.00 96.62 93 HIS A O 1
ATOM 737 N N . SER A 1 94 ? 13.022 -11.920 -2.127 1.00 96.19 94 SER A N 1
ATOM 738 C CA . SER A 1 94 ? 14.373 -11.344 -2.155 1.00 96.19 94 SER A CA 1
ATOM 739 C C . SER A 1 94 ? 14.470 -9.988 -1.441 1.00 96.19 94 SER A C 1
ATOM 741 O O . SER A 1 94 ? 15.560 -9.620 -1.010 1.00 96.19 94 SER A O 1
ATOM 743 N N . ALA A 1 95 ? 13.339 -9.295 -1.251 1.00 95.12 95 ALA A N 1
ATOM 744 C CA . ALA A 1 95 ? 13.224 -8.054 -0.494 1.00 95.12 95 ALA A CA 1
ATOM 745 C C . ALA A 1 95 ? 12.654 -8.250 0.929 1.00 95.12 95 ALA A C 1
ATOM 747 O O . ALA A 1 95 ? 12.058 -7.331 1.490 1.00 95.12 95 ALA A O 1
ATOM 748 N N . GLN A 1 96 ? 12.760 -9.436 1.539 1.00 93.06 96 GLN A N 1
ATOM 749 C CA . GLN A 1 96 ? 12.224 -9.670 2.890 1.00 93.06 96 GLN A CA 1
ATOM 750 C C . GLN A 1 96 ? 12.932 -8.843 3.973 1.00 93.06 96 GLN A C 1
ATOM 752 O O . GLN A 1 96 ? 12.267 -8.315 4.868 1.00 93.06 96 GLN A O 1
ATOM 757 N N . ASP A 1 97 ? 14.251 -8.693 3.858 1.00 91.56 97 ASP A N 1
ATOM 758 C CA . ASP A 1 97 ? 15.088 -7.943 4.796 1.00 91.56 97 ASP A CA 1
ATOM 759 C C . ASP A 1 97 ? 14.963 -6.427 4.588 1.00 91.56 97 ASP A C 1
ATOM 761 O O . ASP A 1 97 ? 14.774 -5.958 3.463 1.00 91.56 97 ASP A O 1
ATOM 765 N N . GLU A 1 98 ? 15.095 -5.647 5.656 1.00 89.62 98 GLU A N 1
ATOM 766 C CA . GLU A 1 98 ? 14.954 -4.186 5.622 1.00 89.62 98 GLU A CA 1
ATOM 767 C C . GLU A 1 98 ? 16.029 -3.478 4.776 1.00 89.62 98 GLU A C 1
ATOM 769 O O . GLU A 1 98 ? 15.765 -2.442 4.167 1.00 89.62 98 GLU A O 1
ATOM 774 N N . ASN A 1 99 ? 17.183 -4.122 4.581 1.00 91.62 99 ASN A N 1
ATOM 775 C CA . ASN A 1 99 ? 18.284 -3.640 3.744 1.00 91.62 99 ASN A CA 1
ATOM 776 C C . ASN A 1 99 ? 18.245 -4.176 2.307 1.00 91.62 99 ASN A C 1
ATOM 778 O O . ASN A 1 99 ? 19.171 -3.946 1.526 1.00 91.62 99 ASN A O 1
ATOM 782 N N . SER A 1 100 ? 17.202 -4.927 1.956 1.00 94.12 100 SER A N 1
ATOM 783 C CA . SER A 1 100 ? 17.041 -5.523 0.633 1.00 94.12 100 SER A CA 1
ATOM 784 C C . SER A 1 100 ? 15.946 -4.825 -0.166 1.00 94.12 100 SER A C 1
ATOM 786 O O . SER A 1 100 ? 14.956 -4.332 0.382 1.00 94.12 100 SER A O 1
ATOM 788 N N . GLU A 1 101 ? 16.130 -4.784 -1.480 1.00 96.75 101 GLU A N 1
ATOM 789 C CA . GLU A 1 101 ? 15.179 -4.193 -2.411 1.00 96.75 101 GLU A CA 1
ATOM 790 C C . GLU A 1 101 ? 14.997 -5.075 -3.640 1.00 96.75 101 GLU A C 1
ATOM 792 O O . GLU A 1 101 ? 15.894 -5.814 -4.049 1.00 96.75 101 GLU A O 1
ATOM 797 N N . VAL A 1 102 ? 13.818 -4.972 -4.239 1.00 98.00 102 VAL A N 1
ATOM 798 C CA . VAL A 1 102 ? 13.498 -5.597 -5.516 1.00 98.00 102 VAL A CA 1
ATOM 799 C C . VAL A 1 102 ? 12.547 -4.684 -6.270 1.00 98.00 102 VAL A C 1
ATOM 801 O O . VAL A 1 102 ? 11.590 -4.149 -5.709 1.00 98.00 102 VAL A O 1
ATOM 804 N N . SER A 1 103 ? 12.815 -4.486 -7.553 1.00 96.88 103 SER A N 1
ATOM 805 C CA . SER A 1 103 ? 11.927 -3.753 -8.447 1.00 96.88 103 SER A CA 1
ATOM 806 C C . SER A 1 103 ? 12.034 -4.323 -9.847 1.00 96.88 103 SER A C 1
ATOM 808 O O . SER A 1 103 ? 13.093 -4.820 -10.233 1.00 96.88 103 SER A O 1
ATOM 810 N N . ASP A 1 104 ? 10.936 -4.262 -10.586 1.00 96.44 104 ASP A N 1
ATOM 811 C CA . ASP A 1 104 ? 10.899 -4.698 -11.975 1.00 96.44 104 ASP A CA 1
ATOM 812 C C . ASP A 1 104 ? 9.801 -3.952 -12.743 1.00 96.44 104 ASP A C 1
ATOM 814 O O . ASP A 1 104 ? 8.918 -3.305 -12.159 1.00 96.44 104 ASP A O 1
ATOM 818 N N . PHE A 1 105 ? 9.853 -4.065 -14.065 1.00 95.44 105 PHE A N 1
ATOM 819 C CA . PHE A 1 105 ? 8.726 -3.722 -14.918 1.00 95.44 105 PHE A CA 1
ATOM 820 C C . PHE A 1 105 ? 7.629 -4.773 -14.768 1.00 95.44 105 PHE A C 1
ATOM 822 O O . PHE A 1 105 ? 7.885 -5.970 -14.641 1.00 95.44 105 PHE A O 1
ATOM 829 N N . ILE A 1 106 ? 6.385 -4.312 -14.781 1.00 95.62 106 ILE A N 1
ATOM 830 C CA . ILE A 1 106 ? 5.208 -5.155 -14.571 1.00 95.62 106 ILE A CA 1
ATOM 831 C C . ILE A 1 106 ? 4.253 -5.021 -15.748 1.00 95.62 106 ILE A C 1
ATOM 833 O O . ILE A 1 106 ? 4.355 -4.098 -16.560 1.00 95.62 106 ILE A O 1
ATOM 837 N N . SER A 1 107 ? 3.300 -5.944 -15.864 1.00 94.88 107 SER A N 1
ATOM 838 C CA . SER A 1 107 ? 2.280 -5.809 -16.896 1.00 94.88 107 SER A CA 1
ATOM 839 C C . SER A 1 107 ? 1.323 -4.655 -16.572 1.00 94.88 107 SER A C 1
ATOM 841 O O . SER A 1 107 ? 1.073 -4.310 -15.413 1.00 94.88 107 SER A O 1
ATOM 843 N N . VAL A 1 108 ? 0.746 -4.063 -17.620 1.00 93.75 108 VAL A N 1
ATOM 844 C CA . VAL A 1 108 ? -0.315 -3.051 -17.489 1.00 93.75 108 VAL A CA 1
ATOM 845 C C . VAL A 1 108 ? -1.499 -3.583 -16.684 1.00 93.75 108 VAL A C 1
ATOM 847 O O . VAL A 1 108 ? -2.048 -2.852 -15.858 1.00 93.75 108 VAL A O 1
ATOM 850 N N . ASP A 1 109 ? -1.864 -4.847 -16.891 1.00 94.94 109 ASP A N 1
ATOM 851 C CA . ASP A 1 109 ? -2.985 -5.478 -16.199 1.00 94.94 109 ASP A CA 1
ATOM 852 C C . ASP A 1 109 ? -2.696 -5.652 -14.701 1.00 94.94 109 ASP A C 1
ATOM 854 O O . ASP A 1 109 ? -3.561 -5.341 -13.881 1.00 94.94 109 ASP A O 1
ATOM 858 N N . ASP A 1 110 ? -1.482 -6.069 -14.321 1.00 95.88 110 ASP A N 1
ATOM 859 C CA . ASP A 1 110 ? -1.091 -6.213 -12.909 1.00 95.88 110 ASP A CA 1
ATOM 860 C C . ASP A 1 110 ? -1.139 -4.865 -12.187 1.00 95.88 110 ASP A C 1
ATOM 862 O O . ASP A 1 110 ? -1.744 -4.749 -11.117 1.00 95.88 110 ASP A O 1
ATOM 866 N N . TYR A 1 111 ? -0.587 -3.819 -12.814 1.00 95.06 111 TYR A N 1
ATOM 867 C CA . TYR A 1 111 ? -0.666 -2.459 -12.286 1.00 95.06 111 TYR A CA 1
ATOM 868 C C . TYR A 1 111 ? -2.123 -2.019 -12.102 1.00 95.06 111 TYR A C 1
ATOM 870 O O . TYR A 1 111 ? -2.505 -1.561 -11.024 1.00 95.06 111 TYR A O 1
ATOM 878 N N . GLN A 1 112 ? -2.958 -2.171 -13.137 1.00 94.12 112 GLN A N 1
ATOM 879 C CA . GLN A 1 112 ? -4.359 -1.744 -13.095 1.00 94.12 112 GLN A CA 1
ATOM 880 C C . GLN A 1 112 ? -5.160 -2.502 -12.034 1.00 94.12 112 GLN A C 1
ATOM 882 O O . GLN A 1 112 ? -5.977 -1.897 -11.339 1.00 94.12 112 GLN A O 1
ATOM 887 N N . ASN A 1 113 ? -4.924 -3.805 -11.878 1.00 96.12 113 ASN A N 1
ATOM 888 C CA . ASN A 1 113 ? -5.578 -4.614 -10.855 1.00 96.12 113 ASN A CA 1
ATOM 889 C C . ASN A 1 113 ? -5.177 -4.169 -9.445 1.00 96.12 113 ASN A C 1
ATOM 891 O O . ASN A 1 113 ? -6.054 -4.041 -8.586 1.00 96.12 113 ASN A O 1
ATOM 895 N N . LEU A 1 114 ? -3.890 -3.881 -9.225 1.00 96.75 114 LEU A N 1
ATOM 896 C CA . LEU A 1 114 ? -3.367 -3.400 -7.947 1.00 96.75 114 LEU A CA 1
ATOM 897 C C . LEU A 1 114 ? -4.000 -2.061 -7.555 1.00 96.75 114 LEU A C 1
ATOM 899 O O . LEU A 1 114 ? -4.637 -1.957 -6.503 1.00 96.75 114 LEU A O 1
ATOM 903 N N . VAL A 1 115 ? -3.906 -1.050 -8.423 1.00 95.25 115 VAL A N 1
ATOM 904 C CA . VAL A 1 115 ? -4.406 0.301 -8.109 1.00 95.25 115 VAL A CA 1
ATOM 905 C C . VAL A 1 115 ? -5.933 0.389 -8.107 1.00 95.25 115 VAL A C 1
ATOM 907 O O . VAL A 1 115 ? -6.497 1.262 -7.449 1.00 95.25 115 VAL A O 1
ATOM 910 N N . ALA A 1 116 ? -6.642 -0.529 -8.775 1.00 95.44 116 ALA A N 1
ATOM 911 C CA . ALA A 1 116 ? -8.099 -0.614 -8.673 1.00 95.44 116 ALA A CA 1
ATOM 912 C C . ALA A 1 116 ? -8.570 -0.996 -7.258 1.00 95.44 116 ALA A C 1
ATOM 914 O O . ALA A 1 116 ? -9.652 -0.575 -6.839 1.00 95.44 116 ALA A O 1
ATOM 915 N N . ILE A 1 117 ? -7.771 -1.781 -6.527 1.00 97.56 117 ILE A N 1
ATOM 916 C CA . ILE A 1 117 ? -8.068 -2.204 -5.154 1.00 97.56 117 ILE A CA 1
ATOM 917 C C . ILE A 1 117 ? -7.463 -1.239 -4.137 1.00 97.56 117 ILE A C 1
ATOM 919 O O . ILE A 1 117 ? -8.178 -0.740 -3.266 1.00 97.56 117 ILE A O 1
ATOM 923 N N . PHE A 1 118 ? -6.162 -0.972 -4.251 1.00 97.38 118 PHE A N 1
ATOM 924 C CA . PHE A 1 118 ? -5.409 -0.213 -3.256 1.00 97.38 118 PHE A CA 1
ATOM 925 C C . PHE A 1 118 ? -5.416 1.298 -3.489 1.00 97.38 118 PHE A C 1
ATOM 927 O O . PHE A 1 118 ? -5.185 2.053 -2.548 1.00 97.38 118 PHE A O 1
ATOM 934 N N . GLY A 1 119 ? -5.761 1.759 -4.691 1.00 95.88 119 GLY A N 1
ATOM 935 C CA . GLY A 1 119 ? -5.700 3.170 -5.056 1.00 95.88 119 GLY A CA 1
ATOM 936 C C . GLY A 1 119 ? -4.288 3.619 -5.421 1.00 95.88 119 GLY A C 1
ATOM 937 O O . GLY A 1 119 ? -3.428 2.807 -5.746 1.00 95.88 119 GLY A O 1
ATOM 938 N N . VAL A 1 120 ? -4.074 4.934 -5.388 1.00 95.81 120 VAL A N 1
ATOM 939 C CA . VAL A 1 120 ? -2.786 5.592 -5.656 1.00 95.81 120 VAL A CA 1
ATOM 940 C C . VAL A 1 120 ? -2.571 6.683 -4.611 1.00 95.81 120 VAL A C 1
ATOM 942 O O . VAL A 1 120 ? -3.532 7.341 -4.215 1.00 95.81 120 VAL A O 1
ATOM 945 N N . SER A 1 121 ? -1.338 6.902 -4.154 1.00 95.38 121 SER A N 1
ATOM 946 C CA . SER A 1 121 ? -1.041 7.993 -3.213 1.00 95.38 121 SER A CA 1
ATOM 947 C C . SER A 1 121 ? -1.063 9.359 -3.905 1.00 95.38 121 SER A C 1
ATOM 949 O O . SER A 1 121 ? -1.394 10.363 -3.283 1.00 95.38 121 SER A O 1
ATOM 951 N N . GLN A 1 122 ? -0.781 9.403 -5.210 1.00 93.75 122 GLN A N 1
ATOM 952 C CA . GLN A 1 122 ? -0.844 10.614 -6.016 1.00 93.75 122 GLN A CA 1
ATOM 953 C C . GLN A 1 122 ? -1.483 10.346 -7.380 1.00 93.75 122 GLN A C 1
ATOM 955 O O . GLN A 1 122 ? -1.049 9.488 -8.147 1.00 93.75 122 GLN A O 1
ATOM 960 N N . ASN A 1 123 ? -2.486 11.153 -7.732 1.00 88.88 123 ASN A N 1
ATOM 961 C CA . ASN A 1 123 ? -3.108 11.117 -9.055 1.00 88.88 123 ASN A CA 1
ATOM 962 C C . ASN A 1 123 ? -2.335 11.995 -10.056 1.00 88.88 123 ASN A C 1
ATOM 964 O O . ASN A 1 123 ? -2.818 13.035 -10.506 1.00 88.88 123 ASN A O 1
ATOM 968 N N . ALA A 1 124 ? -1.099 11.598 -10.349 1.00 83.19 124 ALA A N 1
ATOM 969 C CA . ALA A 1 124 ? -0.232 12.218 -11.343 1.00 83.19 124 ALA A CA 1
ATOM 970 C C . ALA A 1 124 ? 0.380 11.133 -12.237 1.00 83.19 124 ALA A C 1
ATOM 972 O O . ALA A 1 124 ? 0.558 10.005 -11.791 1.00 83.19 124 ALA A O 1
ATOM 973 N N . PHE A 1 125 ? 0.679 11.468 -13.498 1.00 80.94 125 PHE A N 1
ATOM 974 C CA . PHE A 1 125 ? 1.382 10.575 -14.436 1.00 80.94 125 PHE A CA 1
ATOM 975 C C . PHE A 1 125 ? 0.748 9.177 -14.591 1.00 80.94 125 PHE A C 1
ATOM 977 O O . PHE A 1 125 ? 1.442 8.175 -14.665 1.00 80.94 125 PHE A O 1
ATOM 984 N N . GLY A 1 126 ? -0.587 9.093 -14.611 1.00 78.94 126 GLY A N 1
ATOM 985 C CA . GLY A 1 126 ? -1.301 7.809 -14.704 1.00 78.94 126 GLY A CA 1
ATOM 986 C C . GLY A 1 126 ? -1.491 7.081 -13.369 1.00 78.94 126 GLY A C 1
ATOM 987 O O . GLY A 1 126 ? -2.195 6.077 -13.337 1.00 78.94 126 GLY A O 1
ATOM 988 N N . GLY A 1 127 ? -0.947 7.629 -12.279 1.00 87.38 127 GLY A N 1
ATOM 989 C CA . GLY A 1 127 ? -1.079 7.129 -10.917 1.00 87.38 127 GLY A CA 1
ATOM 990 C C . GLY A 1 127 ? 0.279 6.750 -10.332 1.00 87.38 127 GLY A C 1
ATOM 991 O O . GLY A 1 127 ? 0.982 5.892 -10.867 1.00 87.38 127 GLY A O 1
ATOM 992 N N . ILE A 1 128 ? 0.637 7.368 -9.210 1.00 91.75 128 ILE A N 1
ATOM 993 C CA . ILE A 1 128 ? 1.841 7.032 -8.451 1.00 91.75 128 ILE A CA 1
ATOM 994 C C . ILE A 1 128 ? 1.411 6.534 -7.082 1.00 91.75 128 ILE A C 1
ATOM 996 O O . ILE A 1 128 ? 0.582 7.146 -6.407 1.00 91.75 128 ILE A O 1
ATOM 1000 N N . SER A 1 129 ? 1.997 5.417 -6.687 1.00 96.00 129 SER A N 1
ATOM 1001 C CA . SER A 1 129 ? 1.838 4.829 -5.371 1.00 96.00 129 SER A CA 1
ATOM 1002 C C . SER A 1 129 ? 3.217 4.804 -4.730 1.00 96.00 129 SER A C 1
ATOM 1004 O O . SER A 1 129 ? 4.067 4.058 -5.196 1.00 96.00 129 SER A O 1
ATOM 1006 N N . ASN A 1 130 ? 3.433 5.612 -3.694 1.00 97.06 130 ASN A N 1
ATOM 1007 C CA . ASN A 1 130 ? 4.559 5.486 -2.769 1.00 97.06 130 ASN A CA 1
ATOM 1008 C C . ASN A 1 130 ? 3.986 5.214 -1.380 1.00 97.06 130 ASN A C 1
ATOM 1010 O O . ASN A 1 130 ? 3.111 5.946 -0.912 1.00 97.06 130 ASN A O 1
ATOM 1014 N N . ILE A 1 131 ? 4.435 4.146 -0.734 1.00 98.06 131 ILE A N 1
ATOM 1015 C CA . ILE A 1 131 ? 3.802 3.618 0.471 1.00 98.06 131 ILE A CA 1
ATOM 1016 C C . ILE A 1 131 ? 4.868 3.299 1.498 1.00 98.06 131 ILE A C 1
ATOM 1018 O O . ILE A 1 131 ? 5.696 2.427 1.266 1.00 98.06 131 ILE A O 1
ATOM 1022 N N . MET A 1 132 ? 4.813 3.961 2.646 1.00 98.25 132 MET A N 1
ATOM 1023 C CA . MET A 1 132 ? 5.602 3.601 3.815 1.00 98.25 132 MET A CA 1
ATOM 1024 C C . MET A 1 132 ? 5.003 2.382 4.512 1.00 98.25 132 MET A C 1
ATOM 1026 O O . MET A 1 132 ? 3.785 2.295 4.713 1.00 98.25 132 MET A O 1
ATOM 1030 N N . PHE A 1 133 ? 5.865 1.451 4.900 1.00 97.94 133 PHE A N 1
ATOM 1031 C CA . PHE A 1 133 ? 5.504 0.240 5.631 1.00 97.94 133 PHE A CA 1
ATOM 1032 C C . PHE A 1 133 ? 6.731 -0.293 6.394 1.00 97.94 133 PHE A C 1
ATOM 1034 O O . PHE A 1 133 ? 7.814 0.282 6.317 1.00 97.94 133 PHE A O 1
ATOM 1041 N N . GLY A 1 134 ? 6.573 -1.408 7.102 1.00 93.94 134 GLY A N 1
ATOM 1042 C CA . GLY A 1 134 ? 7.663 -2.153 7.725 1.00 93.94 134 GLY A CA 1
ATOM 1043 C C . GLY A 1 134 ? 7.710 -1.986 9.238 1.00 93.94 134 GLY A C 1
ATOM 1044 O O . GLY A 1 134 ? 6.768 -1.497 9.853 1.00 93.94 134 GLY A O 1
ATOM 1045 N N . ASN A 1 135 ? 8.805 -2.434 9.837 1.00 88.44 135 ASN A N 1
ATOM 1046 C CA . ASN A 1 135 ? 9.167 -2.134 11.216 1.00 88.44 135 ASN A CA 1
ATOM 1047 C C . ASN A 1 135 ? 10.619 -1.662 11.199 1.00 88.44 135 ASN A C 1
ATOM 1049 O O . ASN A 1 135 ? 11.384 -2.158 10.384 1.00 88.44 135 ASN A O 1
ATOM 1053 N N . ASP A 1 136 ? 10.966 -0.775 12.119 1.00 90.06 136 ASP A N 1
ATOM 1054 C CA . ASP A 1 136 ? 12.339 -0.345 12.379 1.00 90.06 136 ASP A CA 1
ATOM 1055 C C . ASP A 1 136 ? 13.015 -1.406 13.275 1.00 90.06 136 ASP A C 1
ATOM 1057 O O . ASP A 1 136 ? 12.829 -1.392 14.499 1.00 90.06 136 ASP A O 1
ATOM 1061 N N . LEU A 1 137 ? 13.644 -2.435 12.678 1.00 87.25 137 LEU A N 1
ATOM 1062 C CA . LEU A 1 137 ? 14.159 -3.590 13.435 1.00 87.25 137 LEU A CA 1
ATOM 1063 C C . LEU A 1 137 ? 15.511 -3.304 14.091 1.00 87.25 137 LEU A C 1
ATOM 1065 O O . LEU A 1 137 ? 15.800 -3.878 15.149 1.00 87.25 137 LEU A O 1
ATOM 1069 N N . ASP A 1 138 ? 16.324 -2.439 13.491 1.00 89.81 138 ASP A N 1
ATOM 1070 C CA . ASP A 1 138 ? 17.634 -2.040 14.003 1.00 89.81 138 ASP A CA 1
ATOM 1071 C C . ASP A 1 138 ? 17.603 -0.743 14.837 1.00 89.81 138 ASP A C 1
ATOM 1073 O O . ASP A 1 138 ? 18.592 -0.410 15.504 1.00 89.81 138 ASP A O 1
ATOM 1077 N N . ASN A 1 139 ? 16.433 -0.101 14.926 1.00 92.44 139 ASN A N 1
ATOM 1078 C CA . ASN A 1 139 ? 16.156 1.086 15.729 1.00 92.44 139 ASN A CA 1
ATOM 1079 C C . ASN A 1 139 ? 16.982 2.306 15.268 1.00 92.44 139 ASN A C 1
ATOM 1081 O O . ASN A 1 139 ? 17.444 3.107 16.096 1.00 92.44 139 ASN A O 1
ATOM 1085 N N . ASP A 1 140 ? 17.187 2.444 13.957 1.00 93.25 140 ASP A N 1
ATOM 1086 C CA . ASP A 1 140 ? 17.828 3.597 13.322 1.00 93.25 140 ASP A CA 1
ATOM 1087 C C . ASP A 1 140 ? 16.831 4.724 12.967 1.00 93.25 140 ASP A C 1
ATOM 1089 O O . ASP A 1 140 ? 17.231 5.858 12.669 1.00 93.25 140 ASP A O 1
ATOM 1093 N N . GLY A 1 141 ? 15.529 4.449 13.100 1.00 94.62 141 GLY A N 1
ATOM 1094 C CA . GLY A 1 141 ? 14.440 5.382 12.832 1.00 94.62 141 GLY A CA 1
ATOM 1095 C C . GLY A 1 141 ? 14.054 5.499 11.358 1.00 94.62 141 GLY A C 1
ATOM 1096 O O . GLY A 1 141 ? 13.266 6.396 11.031 1.00 94.62 141 GLY A O 1
ATOM 1097 N N . ALA A 1 142 ? 14.597 4.654 10.483 1.00 96.19 142 ALA A N 1
ATOM 1098 C CA . ALA A 1 142 ? 14.252 4.552 9.078 1.00 96.19 142 ALA A CA 1
ATOM 1099 C C . ALA A 1 142 ? 13.155 3.506 8.847 1.00 96.19 142 ALA A C 1
ATOM 1101 O O . ALA A 1 142 ? 12.912 2.604 9.642 1.00 96.19 142 ALA A O 1
ATOM 1102 N N . TYR A 1 143 ? 12.428 3.700 7.753 1.00 97.00 143 TYR A N 1
ATOM 1103 C CA . TYR A 1 143 ? 11.352 2.820 7.336 1.00 97.00 143 TYR A CA 1
ATOM 1104 C C . TYR A 1 143 ? 11.437 2.567 5.838 1.00 97.00 143 TYR A C 1
ATOM 1106 O O . TYR A 1 143 ? 11.854 3.412 5.031 1.00 97.00 143 TYR A O 1
ATOM 1114 N N . ARG A 1 144 ? 10.930 1.401 5.466 1.00 96.75 144 ARG A N 1
ATOM 1115 C CA . ARG A 1 144 ? 10.861 0.939 4.091 1.00 96.75 144 ARG A CA 1
ATOM 1116 C C . ARG A 1 144 ? 9.779 1.665 3.318 1.00 96.75 144 ARG A C 1
ATOM 1118 O O . ARG A 1 144 ? 8.833 2.245 3.863 1.00 96.75 144 ARG A O 1
ATOM 1125 N N . SER A 1 145 ? 9.894 1.571 2.001 1.00 97.69 145 SER A N 1
ATOM 1126 C CA . SER A 1 145 ? 8.842 2.026 1.104 1.00 97.69 145 SER A CA 1
ATOM 1127 C C . SER A 1 145 ? 8.589 1.025 -0.005 1.00 97.69 145 SER A C 1
ATOM 1129 O O . SER A 1 145 ? 9.482 0.289 -0.408 1.00 97.69 145 SER A O 1
ATOM 1131 N N . ALA A 1 146 ? 7.357 0.968 -0.479 1.00 98.06 146 ALA A N 1
ATOM 1132 C CA . ALA A 1 146 ? 6.977 0.229 -1.667 1.00 98.06 146 ALA A CA 1
ATOM 1133 C C . ALA A 1 146 ? 6.393 1.208 -2.678 1.00 98.06 146 ALA A C 1
ATOM 1135 O O . ALA A 1 146 ? 5.897 2.276 -2.300 1.00 98.06 146 ALA A O 1
ATOM 1136 N N . GLY A 1 147 ? 6.414 0.842 -3.953 1.00 96.12 147 GLY A N 1
ATOM 1137 C CA . GLY A 1 147 ? 5.798 1.667 -4.967 1.00 96.12 147 GLY A CA 1
ATOM 1138 C C . GLY A 1 147 ? 5.292 0.925 -6.183 1.00 96.12 147 GLY A C 1
ATOM 1139 O O . GLY A 1 147 ? 5.721 -0.180 -6.496 1.00 96.12 147 GLY A O 1
ATOM 1140 N N . ALA A 1 148 ? 4.353 1.576 -6.859 1.00 95.69 148 ALA A N 1
ATOM 1141 C CA . ALA A 1 148 ? 3.814 1.172 -8.147 1.00 95.69 148 ALA A CA 1
ATOM 1142 C C . ALA A 1 148 ? 3.465 2.432 -8.944 1.00 95.69 148 ALA A C 1
ATOM 1144 O O . ALA A 1 148 ? 2.707 3.284 -8.470 1.00 95.69 148 ALA A O 1
ATOM 1145 N N . TYR A 1 149 ? 4.015 2.571 -10.146 1.00 93.31 149 TYR A N 1
ATOM 1146 C CA . TYR A 1 149 ? 3.856 3.776 -10.961 1.00 93.31 149 TYR A CA 1
ATOM 1147 C C . TYR A 1 149 ? 3.949 3.472 -12.454 1.00 93.31 149 TYR A C 1
ATOM 1149 O O . TYR A 1 149 ? 4.560 2.490 -12.874 1.00 93.31 149 TYR A O 1
ATOM 1157 N N . TYR A 1 150 ? 3.364 4.352 -13.264 1.00 86.06 150 TYR A N 1
ATOM 1158 C CA . TYR A 1 150 ? 3.610 4.380 -14.702 1.00 86.06 150 TYR A CA 1
ATOM 1159 C C . TYR A 1 150 ? 4.894 5.156 -15.002 1.00 86.06 150 TYR A C 1
ATOM 1161 O O . TYR A 1 150 ? 5.027 6.313 -14.606 1.00 86.06 150 TYR A O 1
ATOM 1169 N N . THR A 1 151 ? 5.834 4.538 -15.720 1.00 77.94 151 THR A N 1
ATOM 1170 C CA . THR A 1 151 ? 6.895 5.292 -16.408 1.00 77.94 151 THR A CA 1
ATOM 1171 C C . THR A 1 151 ? 6.369 5.848 -17.734 1.00 77.94 151 THR A C 1
ATOM 1173 O O . THR A 1 151 ? 5.234 5.579 -18.128 1.00 77.94 151 THR A O 1
ATOM 1176 N N . ASP A 1 152 ? 7.213 6.569 -18.475 1.00 75.06 152 ASP A N 1
ATOM 1177 C CA . ASP A 1 152 ? 6.884 7.081 -19.813 1.00 75.06 152 ASP A CA 1
ATOM 1178 C C . ASP A 1 152 ? 6.562 5.978 -20.845 1.00 75.06 152 ASP A C 1
ATOM 1180 O O . ASP A 1 152 ? 6.059 6.280 -21.928 1.00 75.06 152 ASP A O 1
ATOM 1184 N N . SER A 1 153 ? 6.856 4.706 -20.543 1.00 75.62 153 SER A N 1
ATOM 1185 C CA . SER A 1 153 ? 6.674 3.589 -21.482 1.00 75.62 153 SER A CA 1
ATOM 1186 C C . SER A 1 153 ? 6.010 2.353 -20.875 1.00 75.62 153 SER A C 1
ATOM 1188 O O . SER A 1 153 ? 5.170 1.747 -21.537 1.00 75.62 153 SER A O 1
ATOM 1190 N N . GLU A 1 154 ? 6.331 1.995 -19.629 1.00 88.69 154 GLU A N 1
ATOM 1191 C CA . GLU A 1 154 ? 5.870 0.756 -18.982 1.00 88.69 154 GLU A CA 1
ATOM 1192 C C . GLU A 1 154 ? 5.624 0.973 -17.475 1.00 88.69 154 GLU A C 1
ATOM 1194 O O . GLU A 1 154 ? 6.310 1.791 -16.852 1.00 88.69 154 GLU A O 1
ATOM 1199 N N . PRO A 1 155 ? 4.648 0.299 -16.846 1.00 93.81 155 PRO A N 1
ATOM 1200 C CA . PRO A 1 155 ? 4.492 0.370 -15.403 1.00 93.81 155 PRO A CA 1
ATOM 1201 C C . PRO A 1 155 ? 5.591 -0.424 -14.692 1.00 93.81 155 PRO A C 1
ATOM 1203 O O . PRO A 1 155 ? 6.068 -1.446 -15.184 1.00 93.81 155 PRO A O 1
ATOM 1206 N N . ALA A 1 156 ? 5.977 0.048 -13.514 1.00 95.31 156 ALA A N 1
ATOM 1207 C CA . ALA A 1 156 ? 6.953 -0.600 -12.652 1.00 95.31 156 ALA A CA 1
ATOM 1208 C C . ALA A 1 156 ? 6.421 -0.673 -11.222 1.00 95.31 156 ALA A C 1
ATOM 1210 O O . ALA A 1 156 ? 5.590 0.144 -10.808 1.00 95.31 156 ALA A O 1
ATOM 1211 N N . ALA A 1 157 ? 6.918 -1.648 -10.470 1.00 97.44 157 ALA A N 1
ATOM 1212 C CA . ALA A 1 157 ? 6.653 -1.764 -9.047 1.00 97.44 157 ALA A CA 1
ATOM 1213 C C . ALA A 1 157 ? 7.900 -2.225 -8.296 1.00 97.44 157 ALA A C 1
ATOM 1215 O O . ALA A 1 157 ? 8.779 -2.877 -8.862 1.00 97.44 157 ALA A O 1
ATOM 1216 N N . GLY A 1 158 ? 7.970 -1.886 -7.014 1.00 97.75 158 GLY A N 1
ATOM 1217 C CA . GLY A 1 158 ? 9.123 -2.211 -6.195 1.00 97.75 158 GLY A CA 1
ATOM 1218 C C . GLY A 1 158 ? 8.841 -2.205 -4.704 1.00 97.75 158 GLY A C 1
ATOM 1219 O O . GLY A 1 158 ? 7.947 -1.512 -4.219 1.00 97.75 158 GLY A O 1
ATOM 1220 N N . ILE A 1 159 ? 9.649 -2.974 -3.987 1.00 98.12 159 ILE A N 1
ATOM 1221 C CA . ILE A 1 159 ? 9.846 -2.875 -2.548 1.00 98.12 159 ILE A CA 1
ATOM 1222 C C . ILE A 1 159 ? 11.277 -2.386 -2.348 1.00 98.12 159 ILE A C 1
ATOM 1224 O O . ILE A 1 159 ? 12.219 -3.022 -2.815 1.00 98.12 159 ILE A O 1
ATOM 1228 N N . TYR A 1 160 ? 11.429 -1.261 -1.663 1.00 97.62 160 TYR A N 1
ATOM 1229 C CA . TYR A 1 160 ? 12.698 -0.578 -1.460 1.00 97.62 160 TYR A CA 1
ATOM 1230 C C . TYR A 1 160 ? 13.193 -0.780 -0.028 1.00 97.62 160 TYR A C 1
ATOM 1232 O O . TYR A 1 160 ? 12.400 -0.965 0.906 1.00 97.62 160 TYR A O 1
ATOM 1240 N N . SER A 1 161 ? 14.512 -0.746 0.131 1.00 95.81 161 SER A N 1
ATOM 1241 C CA . SER A 1 161 ? 15.158 -0.833 1.436 1.00 95.81 161 SER A CA 1
ATOM 1242 C C . SER A 1 161 ? 14.818 0.373 2.311 1.00 95.81 161 SER A C 1
ATOM 1244 O O . SER A 1 161 ? 14.217 1.359 1.860 1.00 95.81 161 SER A O 1
ATOM 1246 N N . ASP A 1 162 ? 15.256 0.315 3.561 1.00 94.38 162 ASP A N 1
ATOM 1247 C CA . ASP A 1 162 ? 15.212 1.462 4.449 1.00 94.38 162 ASP A CA 1
ATOM 1248 C C . ASP A 1 162 ? 15.909 2.679 3.856 1.00 94.38 162 ASP A C 1
ATOM 1250 O O . ASP A 1 162 ? 16.897 2.614 3.112 1.00 94.38 162 ASP A O 1
ATOM 1254 N N . ASN A 1 163 ? 15.339 3.829 4.189 1.00 94.06 163 ASN A N 1
ATOM 1255 C CA . ASN A 1 163 ? 15.832 5.116 3.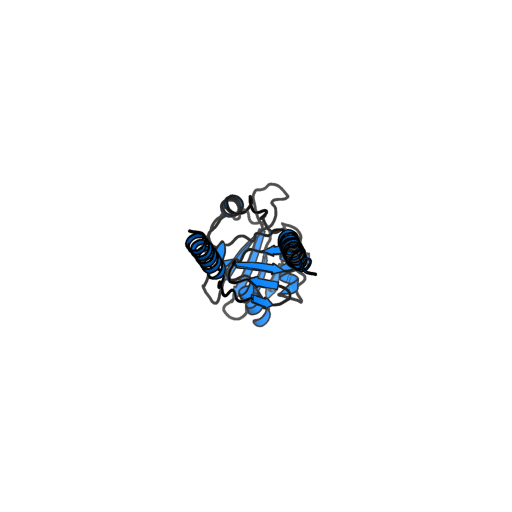763 1.00 94.06 163 ASN A CA 1
ATOM 1256 C C . ASN A 1 163 ? 15.800 6.065 4.953 1.00 94.06 163 ASN A C 1
ATOM 1258 O O . ASN A 1 163 ? 14.737 6.337 5.503 1.00 94.06 163 ASN A O 1
ATOM 1262 N N . SER A 1 164 ? 16.946 6.653 5.290 1.00 93.19 164 SER A N 1
ATOM 1263 C CA . SER A 1 164 ? 17.073 7.601 6.407 1.00 93.19 164 SER A CA 1
ATOM 1264 C C . SER A 1 164 ? 16.185 8.848 6.290 1.00 93.19 164 SER A C 1
ATOM 1266 O O . SER A 1 164 ? 16.024 9.594 7.254 1.00 93.19 164 SER A O 1
ATOM 1268 N N . ARG A 1 165 ? 15.592 9.106 5.116 1.00 94.44 165 ARG A N 1
ATOM 1269 C CA . ARG A 1 165 ? 14.567 10.147 4.938 1.00 94.44 165 ARG A CA 1
ATOM 1270 C C . ARG A 1 165 ? 13.184 9.723 5.424 1.00 94.44 165 ARG A C 1
ATOM 1272 O O . ARG A 1 165 ? 12.392 10.588 5.791 1.00 94.44 165 ARG A O 1
ATOM 1279 N N . HIS A 1 166 ? 12.877 8.434 5.381 1.00 96.31 166 HIS A N 1
ATOM 1280 C CA . HIS A 1 166 ? 11.575 7.871 5.708 1.00 96.31 166 HIS A CA 1
ATOM 1281 C C . HIS A 1 166 ? 11.498 7.570 7.204 1.00 96.31 166 HIS A C 1
ATOM 1283 O O . HIS A 1 166 ? 11.545 6.420 7.613 1.00 96.31 166 HIS A O 1
ATOM 1289 N N . SER A 1 167 ? 11.380 8.607 8.030 1.00 97.38 167 SER A N 1
ATOM 1290 C CA . SER A 1 167 ? 11.126 8.427 9.461 1.00 97.38 167 SER A CA 1
ATOM 1291 C C . SER A 1 167 ? 9.639 8.241 9.766 1.00 97.38 167 SER A C 1
ATOM 1293 O O . SER A 1 167 ? 8.778 8.524 8.932 1.00 97.38 167 SER A O 1
ATOM 1295 N N . ALA A 1 168 ? 9.305 7.856 10.999 1.00 97.19 168 ALA A N 1
ATOM 1296 C CA . ALA A 1 168 ? 7.911 7.743 11.440 1.00 97.19 168 ALA A CA 1
ATOM 1297 C C . ALA A 1 168 ? 7.103 9.061 11.344 1.00 97.19 168 ALA A C 1
ATOM 1299 O O . ALA A 1 168 ? 5.870 9.039 11.283 1.00 97.19 168 ALA A O 1
ATOM 1300 N N . ASP A 1 169 ? 7.790 10.208 11.309 1.00 97.94 169 ASP A N 1
ATOM 1301 C CA . ASP A 1 169 ? 7.198 11.542 11.147 1.00 97.94 169 ASP A CA 1
ATOM 1302 C C . ASP A 1 169 ? 7.284 12.078 9.711 1.00 97.94 169 ASP A C 1
ATOM 1304 O O . ASP A 1 169 ? 6.733 13.145 9.418 1.00 97.94 169 ASP A O 1
ATOM 1308 N N . PHE A 1 170 ? 7.948 11.357 8.801 1.00 97.94 170 PHE A N 1
ATOM 1309 C CA . PHE A 1 170 ? 7.991 11.731 7.394 1.00 97.94 170 PHE A CA 1
ATOM 1310 C C . PHE A 1 170 ? 6.573 11.779 6.821 1.00 97.94 170 PHE A C 1
ATOM 1312 O O . PHE A 1 170 ? 5.764 10.873 7.011 1.00 97.94 170 PHE A O 1
ATOM 1319 N N . SER A 1 171 ? 6.272 12.865 6.118 1.00 97.25 171 SER A N 1
ATOM 1320 C CA . SER A 1 171 ? 5.025 13.040 5.385 1.00 97.25 171 SER A CA 1
ATOM 1321 C C . SER A 1 171 ? 5.306 13.814 4.107 1.00 97.25 171 SER A C 1
ATOM 1323 O O . SER A 1 171 ? 5.996 14.835 4.107 1.00 97.25 171 SER A O 1
ATOM 1325 N N . ALA A 1 172 ? 4.765 13.315 3.005 1.00 96.75 172 ALA A N 1
ATOM 1326 C CA . ALA A 1 172 ? 4.820 13.958 1.705 1.00 96.75 172 ALA A CA 1
ATOM 1327 C C . ALA A 1 172 ? 3.520 13.649 0.964 1.00 96.75 172 ALA A C 1
ATOM 1329 O O . ALA A 1 172 ? 2.955 12.570 1.123 1.00 96.75 172 ALA A O 1
ATOM 1330 N N . SER A 1 173 ? 3.018 14.600 0.174 1.00 94.19 173 SER A N 1
ATOM 1331 C CA . SER A 1 173 ? 1.704 14.483 -0.481 1.00 94.19 173 SER A CA 1
ATOM 1332 C C . SER A 1 173 ? 1.593 13.304 -1.448 1.00 94.19 173 SER A C 1
ATOM 1334 O O . SER A 1 173 ? 0.492 12.903 -1.799 1.00 94.19 173 SER A O 1
ATOM 1336 N N . ASP A 1 174 ? 2.727 12.805 -1.922 1.00 94.12 174 ASP A N 1
ATOM 1337 C CA . ASP A 1 174 ? 2.867 11.676 -2.832 1.00 94.12 174 ASP A CA 1
ATOM 1338 C C . ASP A 1 174 ? 3.171 10.354 -2.119 1.00 94.12 174 ASP A C 1
ATOM 1340 O O . ASP A 1 174 ? 3.243 9.322 -2.783 1.00 94.12 174 ASP A O 1
ATOM 1344 N N . PHE A 1 175 ? 3.301 10.360 -0.791 1.00 97.44 175 PHE A N 1
ATOM 1345 C CA . PHE A 1 175 ? 3.461 9.170 0.039 1.00 97.44 175 PHE A CA 1
ATOM 1346 C C . PHE A 1 175 ? 2.189 8.862 0.822 1.00 97.44 175 PHE A C 1
ATOM 1348 O O . PHE A 1 175 ? 1.447 9.751 1.229 1.00 97.44 175 PHE A O 1
ATOM 1355 N N . SER A 1 176 ? 1.958 7.577 1.046 1.00 98.06 176 SER A N 1
ATOM 1356 C CA . SER A 1 176 ? 0.919 7.035 1.912 1.00 98.06 176 SER A CA 1
ATOM 1357 C C . SER A 1 176 ? 1.537 6.060 2.914 1.00 98.06 176 SER A C 1
ATOM 1359 O O . SER A 1 176 ? 2.736 5.795 2.874 1.00 98.06 176 SER A O 1
ATOM 1361 N N . VAL A 1 177 ? 0.722 5.504 3.804 1.00 98.38 177 VAL A N 1
ATOM 1362 C CA . VAL A 1 177 ? 1.133 4.519 4.810 1.00 98.38 177 VAL A CA 1
ATOM 1363 C C . VAL A 1 177 ? 0.265 3.277 4.663 1.00 98.38 177 VAL A C 1
ATOM 1365 O O . VAL A 1 177 ? -0.963 3.383 4.609 1.00 98.38 177 VAL A O 1
ATOM 1368 N N . GLN A 1 178 ? 0.870 2.087 4.628 1.00 98.62 178 GLN A N 1
ATOM 1369 C CA . GLN A 1 178 ? 0.090 0.852 4.640 1.00 98.62 178 GLN A CA 1
ATOM 1370 C C . GLN A 1 178 ? -0.207 0.412 6.064 1.00 98.62 178 GLN A C 1
ATOM 1372 O O . GLN A 1 178 ? 0.668 -0.095 6.767 1.00 98.62 178 GLN A O 1
ATOM 1377 N N . LEU A 1 179 ? -1.477 0.495 6.452 1.00 98.69 179 LEU A N 1
ATOM 1378 C CA . LEU A 1 179 ? -1.952 -0.129 7.675 1.00 98.69 179 LEU A CA 1
ATOM 1379 C C . LEU A 1 179 ? -2.685 -1.436 7.380 1.00 98.69 179 LEU A C 1
ATOM 1381 O O . LEU A 1 179 ? -3.383 -1.570 6.369 1.00 98.69 179 LEU A O 1
ATOM 1385 N N . VAL A 1 180 ? -2.560 -2.375 8.310 1.00 98.62 180 VAL A N 1
ATOM 1386 C CA . VAL A 1 180 ? -3.297 -3.637 8.336 1.00 98.62 180 VAL A CA 1
ATOM 1387 C C . VAL A 1 180 ? -3.893 -3.898 9.709 1.00 98.62 180 VAL A C 1
ATOM 1389 O O . VAL A 1 180 ? -3.414 -3.396 10.728 1.00 98.62 180 VAL A O 1
ATOM 1392 N N . ARG A 1 181 ? -4.942 -4.716 9.746 1.00 97.75 181 ARG A N 1
ATOM 1393 C CA . ARG A 1 181 ? -5.481 -5.291 10.982 1.00 97.75 181 ARG A CA 1
ATOM 1394 C C . ARG A 1 181 ? -6.077 -6.668 10.742 1.00 97.75 181 ARG A C 1
ATOM 1396 O O . ARG A 1 181 ? -6.443 -7.015 9.619 1.00 97.75 181 ARG A O 1
ATOM 1403 N N . ALA A 1 182 ? -6.261 -7.416 11.825 1.00 97.00 182 ALA A N 1
ATOM 1404 C CA . ALA A 1 182 ? -6.981 -8.679 11.783 1.00 97.00 182 ALA A CA 1
ATOM 1405 C C . ALA A 1 182 ? -8.424 -8.493 11.279 1.00 97.00 182 ALA A C 1
ATOM 1407 O O . ALA A 1 182 ? -9.074 -7.463 11.501 1.00 97.00 182 ALA A O 1
ATOM 1408 N N . ILE A 1 183 ? -8.945 -9.519 10.607 1.00 93.56 183 ILE A N 1
ATOM 1409 C CA . ILE A 1 183 ? -10.349 -9.550 10.208 1.00 93.56 183 ILE A CA 1
ATOM 1410 C C . ILE A 1 183 ? -11.191 -9.849 11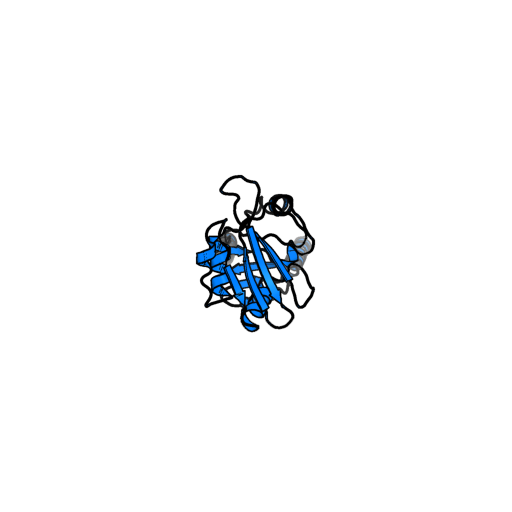.449 1.00 93.56 183 ILE A C 1
ATOM 1412 O O . ILE A 1 183 ? -11.258 -10.982 11.922 1.00 93.56 183 ILE A O 1
ATOM 1416 N N . ASN A 1 184 ? -11.869 -8.825 11.963 1.00 80.25 184 ASN A N 1
ATOM 1417 C CA . ASN A 1 184 ? -12.863 -9.005 13.013 1.00 80.25 184 ASN A CA 1
ATOM 1418 C C . ASN A 1 184 ? -14.150 -9.549 12.393 1.00 80.25 184 ASN A C 1
ATOM 1420 O O . ASN A 1 184 ? -15.011 -8.795 11.935 1.00 80.25 184 ASN A O 1
ATOM 1424 N N . VAL A 1 185 ? -14.288 -10.871 12.383 1.00 68.94 185 VAL A N 1
ATOM 1425 C CA . VAL A 1 185 ? -15.570 -11.503 12.082 1.00 68.94 185 VAL A CA 1
ATOM 1426 C C . VAL A 1 185 ? -16.482 -11.225 13.270 1.00 68.94 185 VAL A C 1
ATOM 1428 O O . VAL A 1 185 ? -16.252 -11.724 14.369 1.00 68.94 185 VAL A O 1
ATOM 1431 N N . SER A 1 186 ? -17.499 -10.384 13.067 1.00 58.72 186 SER A N 1
ATOM 1432 C CA . SER A 1 186 ? -18.541 -10.205 14.079 1.00 58.72 186 SER A CA 1
ATOM 1433 C C . SER A 1 186 ? -19.137 -11.575 14.377 1.00 58.72 186 SER A C 1
ATOM 1435 O O . SER A 1 186 ? -19.637 -12.226 13.456 1.00 58.72 186 SER A O 1
ATOM 1437 N N . GLU A 1 187 ? -19.086 -12.014 15.639 1.00 52.41 187 GLU A N 1
ATOM 1438 C CA . GLU A 1 187 ? -19.783 -13.231 16.050 1.00 52.41 187 GLU A CA 1
ATOM 1439 C C . GLU A 1 187 ? -21.228 -13.157 15.535 1.00 52.41 187 GLU A C 1
ATOM 1441 O O . GLU A 1 187 ? -21.847 -12.081 15.604 1.00 52.41 187 GLU A O 1
ATOM 1446 N N . PRO A 1 188 ? -21.779 -14.251 14.971 1.00 56.66 188 PRO A N 1
ATOM 1447 C CA . PRO A 1 188 ? -23.152 -14.245 14.499 1.00 56.66 188 PRO A CA 1
ATOM 1448 C C . PRO A 1 188 ? -24.010 -13.748 15.652 1.00 56.66 188 PRO A C 1
ATOM 1450 O O . PRO A 1 188 ? -23.929 -14.299 16.747 1.00 56.66 188 PRO A O 1
ATOM 1453 N N . LYS A 1 189 ? -24.768 -12.667 15.422 1.00 66.81 189 LYS A N 1
ATOM 1454 C CA . LYS A 1 189 ? -25.579 -11.998 16.446 1.00 66.81 189 LYS A CA 1
ATOM 1455 C C . LYS A 1 189 ? -26.595 -12.998 16.995 1.00 66.81 189 LYS A C 1
ATOM 1457 O O . LYS A 1 189 ? -27.746 -13.030 16.563 1.00 66.81 189 LYS A O 1
ATOM 1462 N N . LEU A 1 190 ? -26.171 -13.803 17.968 1.00 61.56 190 LEU A N 1
ATOM 1463 C CA . LEU A 1 190 ? -26.939 -14.875 18.592 1.00 61.56 190 LEU A CA 1
ATOM 1464 C C . LEU A 1 190 ? -28.237 -14.304 19.171 1.00 61.56 190 LEU A C 1
ATOM 1466 O O . LEU A 1 190 ? -29.265 -14.967 19.198 1.00 61.56 190 LEU A O 1
ATOM 1470 N N . PHE A 1 191 ? -28.208 -13.020 19.533 1.00 63.53 191 PHE A N 1
ATOM 1471 C CA . PHE A 1 191 ? -29.344 -12.244 20.002 1.00 63.53 191 PHE A CA 1
ATOM 1472 C C . PHE A 1 191 ? -30.497 -12.135 18.990 1.00 63.53 191 PHE A C 1
ATOM 1474 O O . PHE A 1 191 ? -31.653 -12.181 19.401 1.00 63.53 191 PHE A O 1
ATOM 1481 N N . LEU A 1 192 ? -30.225 -12.041 17.680 1.00 64.94 192 LEU A N 1
ATOM 1482 C CA . LEU A 1 192 ? -31.276 -12.051 16.648 1.00 64.94 192 LEU A CA 1
ATOM 1483 C C . LEU A 1 192 ? -31.936 -13.429 16.556 1.00 64.94 192 LEU A C 1
ATOM 1485 O O . LEU A 1 192 ? -33.156 -13.528 16.440 1.00 64.94 192 LEU A O 1
ATOM 1489 N N . LEU A 1 193 ? -31.140 -14.491 16.683 1.00 66.50 193 LEU A N 1
ATOM 1490 C CA . LEU A 1 193 ? -31.635 -15.864 16.681 1.00 66.50 193 LEU A CA 1
ATOM 1491 C C . LEU A 1 193 ? -32.455 -16.151 17.951 1.00 66.50 193 LEU A C 1
ATOM 1493 O O . LEU A 1 193 ? -33.553 -16.695 17.866 1.00 66.50 193 LEU A O 1
ATOM 1497 N N . VAL A 1 194 ? -31.992 -15.679 19.112 1.00 71.69 194 VAL A N 1
ATOM 1498 C CA . VAL A 1 194 ? -32.708 -15.766 20.395 1.00 71.69 194 VAL A CA 1
ATOM 1499 C C . VAL A 1 194 ? -33.995 -14.932 20.382 1.00 71.69 194 VAL A C 1
ATOM 1501 O O . VAL A 1 194 ? -35.030 -15.426 20.826 1.00 71.69 194 VAL A O 1
ATOM 1504 N N . MET A 1 195 ? -33.995 -13.713 19.827 1.00 69.31 195 MET A N 1
ATOM 1505 C CA . MET A 1 195 ? -35.222 -12.917 19.673 1.00 69.31 195 MET A CA 1
ATOM 1506 C C . MET A 1 195 ? -36.236 -13.588 18.745 1.00 69.31 195 MET A C 1
ATOM 1508 O O . MET A 1 195 ? -37.418 -13.627 19.086 1.00 69.31 195 MET A O 1
ATOM 1512 N N . CYS A 1 196 ? -35.798 -14.153 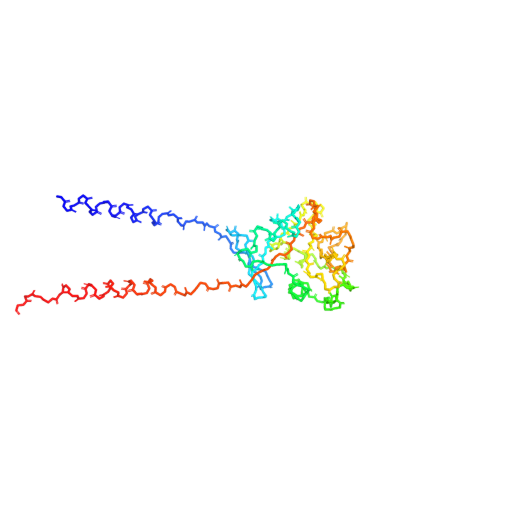17.616 1.00 69.31 196 CYS A N 1
ATOM 1513 C CA . CYS A 1 196 ? -36.672 -14.931 16.738 1.00 69.31 196 CYS A CA 1
ATOM 1514 C C . CYS A 1 196 ? -37.279 -16.126 17.484 1.00 69.31 196 CYS A C 1
ATOM 1516 O O . CYS A 1 196 ? -38.494 -16.310 17.455 1.00 69.31 196 CYS A O 1
ATOM 1518 N N . VAL A 1 197 ? -36.470 -16.894 18.219 1.00 77.19 197 VAL A N 1
ATOM 1519 C CA . VAL A 1 197 ? -36.940 -18.044 19.010 1.00 77.19 197 VAL A CA 1
ATOM 1520 C C . VAL A 1 197 ? -37.948 -17.620 20.085 1.00 77.19 197 VAL A C 1
ATOM 1522 O O . VAL A 1 197 ? -38.992 -18.257 20.230 1.00 77.19 197 VAL A O 1
ATOM 1525 N N . LEU A 1 198 ? -37.701 -16.520 20.799 1.00 72.56 198 LEU A N 1
ATOM 1526 C CA . LEU A 1 198 ? -38.622 -15.996 21.814 1.00 72.56 198 LEU A CA 1
ATOM 1527 C C . LEU A 1 198 ? -39.935 -15.477 21.208 1.00 72.56 198 LEU A C 1
ATOM 1529 O O . LEU A 1 198 ? -40.996 -15.682 21.796 1.00 72.56 198 LEU A O 1
ATOM 1533 N N . LEU A 1 199 ? -39.893 -14.868 20.020 1.00 72.00 199 LEU A N 1
ATOM 1534 C CA . LEU A 1 199 ? -41.091 -14.463 19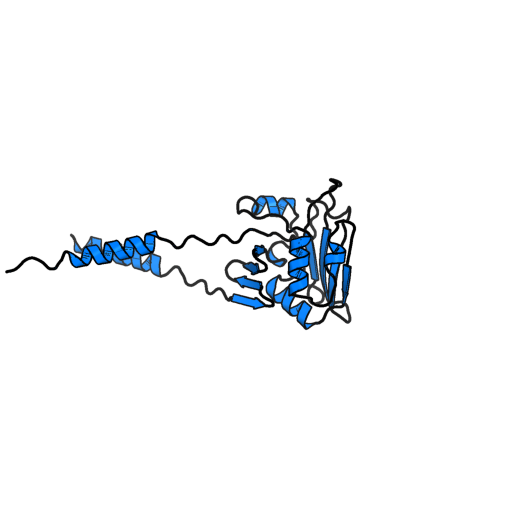.277 1.00 72.00 199 LEU A CA 1
ATOM 1535 C C . LEU A 1 199 ? -41.905 -15.682 18.814 1.00 72.00 199 LEU A C 1
ATOM 1537 O O . LEU A 1 199 ? -43.121 -15.709 19.007 1.00 72.00 199 LEU A O 1
ATOM 1541 N N . PHE A 1 200 ? -41.256 -16.729 18.291 1.00 69.25 200 PHE A N 1
ATOM 1542 C CA . PHE A 1 200 ? -41.930 -17.980 17.916 1.00 69.25 200 PHE A CA 1
ATOM 1543 C C . PHE A 1 200 ? -42.544 -18.707 19.125 1.00 69.25 200 PHE A C 1
ATOM 1545 O O . PHE A 1 200 ? -43.665 -19.213 19.034 1.00 69.25 200 PHE A O 1
ATOM 1552 N N . LEU A 1 201 ? -41.869 -18.705 20.279 1.00 67.88 201 LEU A N 1
ATOM 1553 C CA . LEU A 1 201 ? -42.385 -19.275 21.532 1.00 67.88 201 LEU A CA 1
ATOM 1554 C C . LEU A 1 201 ? -43.496 -18.422 22.173 1.00 67.88 201 LEU A C 1
ATOM 1556 O O . LEU A 1 201 ? -44.377 -18.954 22.848 1.00 67.88 201 LEU A O 1
ATOM 1560 N N . GLY A 1 202 ? -43.485 -17.104 21.964 1.00 63.47 202 GLY A N 1
ATOM 1561 C CA . GLY A 1 202 ? -44.546 -16.202 22.417 1.00 63.47 202 GLY A CA 1
ATOM 1562 C C . GLY A 1 202 ? -45.851 -16.382 21.637 1.00 63.47 202 GLY A C 1
ATOM 1563 O O . GLY A 1 202 ? -46.935 -16.325 22.219 1.00 63.47 202 GLY A O 1
ATOM 1564 N N . MET A 1 203 ? -45.762 -16.667 20.333 1.00 59.06 203 MET A N 1
ATOM 1565 C CA . MET A 1 203 ? -46.932 -16.900 19.476 1.00 59.06 203 MET A CA 1
ATOM 1566 C C . MET A 1 203 ? -47.587 -18.273 19.694 1.00 59.06 203 MET A C 1
ATOM 1568 O O . MET A 1 203 ? -48.800 -18.404 19.521 1.00 59.06 203 MET A O 1
ATOM 1572 N N . SER A 1 204 ? -46.831 -19.292 20.116 1.00 53.91 204 SER A N 1
ATOM 1573 C CA . SER A 1 204 ? -47.360 -20.649 20.334 1.00 53.91 204 SER A CA 1
ATOM 1574 C C . SER A 1 204 ? -48.220 -20.792 21.598 1.00 53.91 204 SER A C 1
ATOM 1576 O O . SER A 1 204 ? -49.024 -21.718 21.685 1.00 53.91 204 SER A O 1
ATOM 1578 N N . LYS A 1 205 ? -48.152 -19.846 22.546 1.00 52.31 205 LYS A N 1
ATOM 1579 C CA . LYS A 1 205 ? -48.996 -19.847 23.758 1.00 52.31 205 LYS A CA 1
ATOM 1580 C C . LYS A 1 205 ? -50.396 -19.242 23.575 1.00 52.31 205 LYS A C 1
ATOM 1582 O O . LYS A 1 205 ? -51.200 -19.311 24.499 1.00 52.31 205 LYS A O 1
ATOM 1587 N N . CYS A 1 206 ? -50.734 -18.703 22.399 1.00 47.91 206 CYS A N 1
ATOM 1588 C CA . CYS A 1 206 ? -52.033 -18.062 22.138 1.00 47.91 206 CYS A CA 1
ATOM 1589 C C . CYS A 1 206 ? -53.066 -18.988 21.450 1.00 47.91 206 CYS A C 1
ATOM 1591 O O . CYS A 1 206 ? -53.940 -18.525 20.719 1.00 47.91 206 CYS A O 1
ATOM 1593 N N . LYS A 1 207 ? -52.970 -20.310 21.652 1.00 51.56 207 LYS A N 1
ATOM 1594 C CA . LYS A 1 207 ? -53.980 -21.296 21.218 1.00 51.56 207 LYS A CA 1
ATOM 1595 C C . LYS A 1 207 ? -54.148 -22.415 22.251 1.00 51.56 207 LYS A C 1
ATOM 1597 O O . LYS A 1 207 ? -53.800 -23.556 21.991 1.00 51.56 207 LYS A O 1
ATOM 1602 N N . SER A 1 208 ? -54.670 -22.101 23.433 1.00 53.56 208 SER A N 1
ATOM 1603 C CA . SER A 1 208 ? -55.303 -23.116 24.289 1.00 53.56 208 SER A CA 1
ATOM 1604 C C . SER A 1 208 ? -56.205 -22.452 25.324 1.00 53.56 208 SER A C 1
ATOM 1606 O O . SER A 1 208 ? -55.820 -22.237 26.471 1.00 53.56 208 SER A O 1
ATOM 1608 N N . THR A 1 209 ? -57.410 -22.072 24.910 1.00 52.38 209 THR A N 1
ATOM 1609 C CA . THR A 1 209 ? -58.579 -21.990 25.799 1.00 52.38 209 THR A CA 1
ATOM 1610 C C . THR A 1 209 ? -59.844 -21.949 24.942 1.00 52.38 209 THR A C 1
ATOM 1612 O O . THR A 1 209 ? -59.925 -21.135 24.024 1.00 52.38 209 THR A O 1
ATOM 1615 N N . ARG A 1 210 ? -60.823 -22.796 25.303 1.00 45.50 210 ARG A N 1
ATOM 1616 C CA . ARG A 1 210 ? -62.056 -23.235 24.599 1.00 45.50 210 ARG A CA 1
ATOM 1617 C C . ARG A 1 210 ? -61.828 -24.531 23.806 1.00 45.50 210 ARG A C 1
ATOM 1619 O O . ARG A 1 210 ? -61.067 -24.511 22.848 1.00 45.50 210 ARG A O 1
ATOM 1626 N N . LEU A 1 211 ? -62.425 -25.672 24.149 1.00 40.56 211 LEU A N 1
ATOM 1627 C CA . LEU A 1 211 ? -63.592 -25.991 24.990 1.00 40.56 211 LEU A CA 1
ATOM 1628 C C . LEU A 1 211 ? -63.275 -27.109 25.987 1.00 40.56 211 LEU A C 1
ATOM 1630 O O . LEU A 1 211 ? -62.440 -27.970 25.636 1.00 40.56 211 LEU A O 1
#